Protein AF-A0A3P9HYJ3-F1 (afdb_monomer)

Solvent-accessible surface area (backbone atoms only — not comparable to full-atom values): 21100 Å² total; per-residue (Å²): 120,83,73,60,64,67,78,67,68,66,96,82,64,57,74,64,59,49,52,50,52,51,50,53,53,52,48,51,53,53,45,50,69,66,44,47,61,54,52,39,44,52,70,50,54,49,65,69,60,48,56,96,93,54,66,53,57,64,97,83,42,77,71,72,72,52,55,97,87,38,44,50,56,57,49,35,52,51,52,53,49,53,60,51,52,62,48,51,56,52,57,51,72,64,67,73,68,78,89,85,74,87,79,80,86,83,67,61,70,69,64,49,49,54,50,50,53,55,53,58,66,67,36,48,75,68,52,84,63,55,61,53,54,55,50,48,53,52,54,51,54,49,47,60,39,51,34,44,29,82,67,38,77,60,42,56,60,56,48,48,57,50,47,58,53,48,54,54,53,51,51,51,40,54,74,75,46,36,48,88,70,91,68,81,83,76,72,64,70,58,56,53,56,51,51,50,53,50,52,58,48,14,56,54,42,31,52,47,40,48,66,68,42,37,69,57,50,64,51,50,48,34,35,65,69,72,17,44,52,50,73,69,45,87,90,56,64,41,68,60,62,48,70,71,71,70,56,78,88,77,80,68,84,85,77,43,92,83,64,74,80,76,75,80,87,71,95,72,80,66,63,69,62,54,48,53,56,47,50,53,50,48,50,52,48,34,41,73,73,61,77,44,91,68,99,65,89,81,75,84,76,73,96,81,71,89,73,75,78,68,69,64,57,58,57,57,55,56,56,62,57,58,52,57,55,57,54,53,54,52,55,53,53,55,55,55,61,62,65,74,74,74,81,86,128

Organism: Oryzias latipes (NCBI:txid8090)

Nearest PDB structures (foldseek):
  8b8j-assembly1_A  TM=7.449E-01  e=1.710E-13  Mus musculus
  8b8m-assembly1_B  TM=7.451E-01  e=3.705E-13  Mus musculus
  6qp6-assembly1_A  TM=7.252E-01  e=7.242E-13  Mus musculus
  6p48-assembly1_B  TM=7.192E-01  e=6.645E-12  Mus musculus
  8bc1-assembly1_A  TM=6.883E-01  e=7.367E-12  Mus musculus

Structure (mmCIF, N/CA/C/O backbone):
data_AF-A0A3P9HYJ3-F1
#
_entry.id   AF-A0A3P9HYJ3-F1
#
loop_
_atom_site.group_PDB
_atom_site.id
_atom_site.type_symbol
_atom_site.label_atom_id
_atom_site.label_alt_id
_atom_site.label_comp_id
_atom_site.label_asym_id
_atom_site.label_entity_id
_atom_site.label_seq_id
_atom_site.pdbx_PDB_ins_code
_atom_site.Cartn_x
_atom_site.Cartn_y
_atom_site.Cartn_z
_atom_site.occupancy
_atom_site.B_iso_or_equiv
_atom_site.auth_seq_id
_atom_site.auth_comp_id
_atom_site.auth_asym_id
_atom_site.auth_atom_id
_atom_site.pdbx_PDB_model_num
ATOM 1 N N . MET A 1 1 ? -22.390 13.873 9.897 1.00 42.84 1 MET A N 1
ATOM 2 C CA . MET A 1 1 ? -22.748 12.547 10.449 1.00 42.84 1 MET A CA 1
ATOM 3 C C . MET A 1 1 ? -24.237 12.209 10.319 1.00 42.84 1 MET A C 1
ATOM 5 O O . MET A 1 1 ? -24.518 11.092 9.931 1.00 42.84 1 MET A O 1
ATOM 9 N N . LYS A 1 2 ? -25.181 13.154 10.498 1.00 36.03 2 LYS A N 1
ATOM 10 C CA . LYS A 1 2 ? -26.643 12.904 10.398 1.00 36.03 2 LYS A CA 1
ATOM 11 C C . LYS A 1 2 ? -27.190 12.384 9.047 1.00 36.03 2 LYS A C 1
ATOM 13 O O . LYS A 1 2 ? -28.284 11.844 9.026 1.00 36.03 2 LYS A O 1
ATOM 18 N N . ASN A 1 3 ? -26.459 12.525 7.937 1.00 37.53 3 ASN A N 1
ATOM 19 C CA . ASN A 1 3 ? -26.927 12.079 6.610 1.00 37.53 3 ASN A CA 1
ATOM 20 C C . ASN A 1 3 ? -26.606 10.610 6.280 1.00 37.53 3 ASN A C 1
ATOM 22 O O . ASN A 1 3 ? -27.134 10.095 5.300 1.00 37.53 3 ASN A O 1
ATOM 26 N N . PHE A 1 4 ? -25.745 9.931 7.049 1.00 48.12 4 PHE A N 1
ATOM 27 C CA . PHE A 1 4 ? -25.360 8.545 6.736 1.00 48.12 4 PHE A CA 1
ATOM 28 C C . PHE A 1 4 ? -26.404 7.528 7.219 1.00 48.12 4 PHE A C 1
ATOM 30 O O . PHE A 1 4 ? -26.641 6.524 6.549 1.00 48.12 4 PHE A O 1
ATOM 37 N N . ASP A 1 5 ? -27.095 7.835 8.320 1.00 48.38 5 ASP A N 1
ATOM 38 C CA . ASP A 1 5 ? -28.138 6.974 8.891 1.00 48.38 5 ASP A CA 1
ATOM 39 C C . ASP A 1 5 ? -29.349 6.824 7.954 1.00 48.38 5 ASP A C 1
ATOM 41 O O . ASP A 1 5 ? -29.974 5.766 7.901 1.00 48.38 5 ASP A O 1
ATOM 45 N N . GLN A 1 6 ? -29.632 7.843 7.134 1.00 49.03 6 GLN A N 1
ATOM 46 C CA . GLN A 1 6 ? -30.777 7.859 6.219 1.00 49.03 6 GLN A CA 1
ATOM 47 C C . GLN A 1 6 ? -30.591 6.957 4.986 1.00 49.03 6 GLN A C 1
ATOM 49 O O . GLN A 1 6 ? -31.573 6.503 4.404 1.00 49.03 6 GLN A O 1
ATOM 54 N N . VAL A 1 7 ? -29.347 6.633 4.607 1.00 52.62 7 VAL A N 1
ATOM 55 C CA . VAL A 1 7 ? -29.054 5.722 3.481 1.00 52.62 7 VAL A CA 1
ATOM 56 C C . VAL A 1 7 ? -29.382 4.263 3.834 1.00 52.62 7 VAL A C 1
ATOM 58 O O . VAL A 1 7 ? -29.649 3.453 2.948 1.00 52.62 7 VAL A O 1
ATOM 61 N N . CYS A 1 8 ? -29.413 3.919 5.125 1.00 52.06 8 CYS A N 1
ATOM 62 C CA . CYS A 1 8 ? -29.644 2.552 5.597 1.00 52.06 8 CYS A CA 1
ATOM 63 C C . CYS A 1 8 ? -31.096 2.268 6.032 1.00 52.06 8 CYS A C 1
ATOM 65 O O . CYS A 1 8 ? -31.391 1.137 6.424 1.00 52.06 8 CYS A O 1
ATOM 67 N N . ASP A 1 9 ? -32.002 3.249 5.965 1.00 45.66 9 ASP A N 1
ATOM 68 C CA . ASP A 1 9 ? -33.356 3.155 6.534 1.00 45.66 9 ASP A CA 1
ATOM 69 C C . ASP A 1 9 ? -34.407 2.638 5.529 1.00 45.66 9 ASP A C 1
ATOM 71 O O . ASP A 1 9 ? -35.469 3.223 5.320 1.00 45.66 9 ASP A O 1
ATOM 75 N N . ASN A 1 10 ? -34.109 1.512 4.870 1.00 49.12 10 ASN A N 1
ATOM 76 C CA . ASN A 1 10 ? -35.113 0.767 4.108 1.00 49.12 10 ASN A CA 1
ATOM 77 C C . ASN A 1 10 ? -35.859 -0.186 5.058 1.00 49.12 10 ASN A C 1
ATOM 79 O O . ASN A 1 10 ? -35.337 -1.227 5.462 1.00 49.12 10 ASN A O 1
ATOM 83 N N . LYS A 1 11 ? -37.096 0.190 5.399 1.00 49.31 11 LYS A N 1
ATOM 84 C CA . LYS A 1 11 ? -37.987 -0.352 6.449 1.00 49.31 11 LYS A CA 1
ATOM 85 C C . LYS A 1 11 ? -38.370 -1.851 6.397 1.00 49.31 11 LYS A C 1
ATOM 87 O O . LYS A 1 11 ? -39.261 -2.252 7.139 1.00 49.31 11 LYS A O 1
ATOM 92 N N . SER A 1 12 ? -37.740 -2.698 5.576 1.00 50.12 12 SER A N 1
ATOM 93 C CA . SER A 1 12 ? -38.145 -4.110 5.388 1.00 50.12 12 SER A CA 1
ATOM 94 C C . SER A 1 12 ? -37.053 -5.175 5.583 1.00 50.12 12 SER A C 1
ATOM 96 O O . SER A 1 12 ? -37.337 -6.358 5.405 1.00 50.12 12 SER A O 1
ATOM 98 N N . LYS A 1 13 ? -35.816 -4.813 5.955 1.00 59.38 13 LYS A N 1
ATOM 99 C CA . LYS A 1 13 ? -34.712 -5.784 6.124 1.00 59.38 13 LYS A CA 1
ATOM 100 C C . LYS A 1 13 ? -34.470 -6.178 7.586 1.00 59.38 13 LYS A C 1
ATOM 102 O O . LYS A 1 13 ? -34.509 -5.336 8.479 1.00 59.38 13 LYS A O 1
ATOM 107 N N . SER A 1 14 ? -34.168 -7.464 7.809 1.00 69.62 14 SER A N 1
ATOM 108 C CA . SER A 1 14 ? -33.726 -8.008 9.103 1.00 69.62 14 SER A CA 1
ATOM 109 C C . SER A 1 14 ? -32.512 -7.235 9.638 1.00 69.62 14 SER A C 1
ATOM 111 O O . SER A 1 14 ? -31.674 -6.785 8.851 1.00 69.62 14 SER A O 1
ATOM 113 N N . ARG A 1 15 ? -32.381 -7.107 10.971 1.00 68.00 15 ARG A N 1
ATOM 114 C CA . ARG A 1 15 ? -31.255 -6.418 11.643 1.00 68.00 15 ARG A CA 1
ATOM 115 C C . ARG A 1 15 ? -29.899 -6.859 11.077 1.00 68.00 15 ARG A C 1
ATOM 117 O O . ARG A 1 15 ? -29.060 -6.010 10.789 1.00 68.00 15 ARG A O 1
ATOM 124 N N . SER A 1 16 ? -29.750 -8.161 10.815 1.00 70.25 16 SER A N 1
ATOM 125 C CA . SER A 1 16 ? -28.546 -8.734 10.209 1.00 70.25 16 SER A CA 1
ATOM 126 C C . SER A 1 16 ? -28.250 -8.136 8.831 1.00 70.25 16 SER A C 1
ATOM 128 O O . SER A 1 16 ? -27.144 -7.671 8.597 1.00 70.25 16 SER A O 1
ATOM 130 N N . ASP A 1 17 ? -29.220 -8.058 7.919 1.00 75.88 17 ASP A N 1
ATOM 131 C CA . ASP A 1 17 ? -28.972 -7.588 6.547 1.00 75.88 17 ASP A CA 1
ATOM 132 C C . ASP A 1 17 ? -28.625 -6.096 6.471 1.00 75.88 17 ASP A C 1
ATOM 134 O O . ASP A 1 17 ? -27.873 -5.670 5.584 1.00 75.88 17 ASP A O 1
ATOM 138 N N . ARG A 1 18 ? -29.126 -5.299 7.422 1.00 75.25 18 ARG A N 1
ATOM 139 C CA . ARG A 1 18 ? -28.731 -3.895 7.578 1.00 75.25 18 ARG A CA 1
ATOM 140 C C . ARG A 1 18 ? -27.268 -3.781 8.015 1.00 75.25 18 ARG A C 1
ATOM 142 O O . ARG A 1 18 ? -26.519 -3.022 7.406 1.00 75.25 18 ARG A O 1
ATOM 149 N N . GLU A 1 19 ? -26.841 -4.586 8.988 1.00 76.62 19 GLU A N 1
ATOM 150 C CA . GLU A 1 19 ? -25.448 -4.641 9.463 1.00 76.62 19 GLU A CA 1
ATOM 151 C C . GLU A 1 19 ? -24.475 -5.116 8.367 1.00 76.62 19 GLU A C 1
ATOM 153 O O . GLU A 1 19 ? -23.393 -4.543 8.217 1.00 76.62 19 GLU A O 1
ATOM 158 N N . LYS A 1 20 ? -24.867 -6.088 7.525 1.00 81.62 20 LYS A N 1
ATOM 159 C CA . LYS A 1 20 ? -24.061 -6.519 6.361 1.00 81.62 20 LYS A CA 1
ATOM 160 C C . LYS A 1 20 ? -23.870 -5.392 5.347 1.00 81.62 20 LYS A C 1
ATOM 162 O O . LYS A 1 20 ? -22.752 -5.135 4.905 1.00 81.62 20 LYS A O 1
ATOM 167 N N . THR A 1 21 ? -24.963 -4.721 4.979 1.00 83.62 21 THR A N 1
ATOM 168 C CA . THR A 1 21 ? -24.938 -3.637 3.983 1.00 83.62 21 THR A CA 1
ATOM 169 C C . THR A 1 21 ? -24.083 -2.474 4.484 1.00 83.62 21 THR A C 1
ATOM 171 O O . THR A 1 21 ? -23.227 -1.977 3.753 1.00 83.62 21 THR A O 1
ATOM 174 N N . PHE A 1 22 ? -24.257 -2.106 5.756 1.00 83.88 22 PHE A N 1
ATOM 175 C CA . PHE A 1 22 ? -23.445 -1.096 6.426 1.00 83.88 22 PHE A CA 1
ATOM 176 C C . PHE A 1 22 ? -21.955 -1.462 6.415 1.00 83.88 22 PHE A C 1
ATOM 178 O O . PHE A 1 22 ? -21.122 -0.643 6.029 1.00 83.88 22 PHE A O 1
ATOM 185 N N . THR A 1 23 ? -21.628 -2.713 6.758 1.00 84.06 23 THR A N 1
ATOM 186 C CA . THR A 1 23 ? -20.249 -3.221 6.766 1.00 84.06 23 THR A CA 1
ATOM 187 C C . THR A 1 23 ? -19.583 -3.071 5.405 1.00 84.06 23 THR A C 1
ATOM 189 O O . THR A 1 23 ? -18.493 -2.510 5.313 1.00 84.06 23 THR A O 1
ATOM 192 N N . ILE A 1 24 ? -20.249 -3.530 4.343 1.00 86.31 24 ILE A N 1
ATOM 193 C CA . ILE A 1 24 ? -19.711 -3.488 2.979 1.00 86.31 24 ILE A CA 1
ATOM 194 C C . ILE A 1 24 ? -19.530 -2.045 2.510 1.00 86.31 24 ILE A C 1
ATOM 196 O O . ILE A 1 24 ? -18.471 -1.712 1.983 1.00 86.31 24 ILE A O 1
ATOM 200 N N . MET A 1 25 ? -20.521 -1.173 2.717 1.00 89.44 25 MET A N 1
ATOM 201 C CA . MET A 1 25 ? -20.434 0.230 2.297 1.00 89.44 25 MET A CA 1
ATOM 202 C C . MET A 1 25 ? -19.296 0.970 3.001 1.00 89.44 25 MET A C 1
ATOM 204 O O . MET A 1 25 ? -18.494 1.636 2.346 1.00 89.44 25 MET A O 1
ATOM 208 N N . LEU A 1 26 ? -19.199 0.831 4.324 1.00 88.06 26 LEU A N 1
ATOM 209 C CA . LEU A 1 26 ? -18.190 1.528 5.113 1.00 88.06 26 LEU A CA 1
ATOM 210 C C . LEU A 1 26 ? -16.783 0.986 4.847 1.00 88.06 26 LEU A C 1
ATOM 212 O O . LEU A 1 26 ? -15.849 1.773 4.690 1.00 88.06 26 LEU A O 1
ATOM 216 N N . PHE A 1 27 ? -16.634 -0.336 4.716 1.00 90.12 27 PHE A N 1
ATOM 217 C CA . PHE A 1 27 ? -15.376 -0.940 4.281 1.00 90.12 27 PHE A CA 1
ATOM 218 C C . PHE A 1 27 ? -14.965 -0.425 2.901 1.00 90.12 27 PHE A C 1
ATOM 220 O O . PHE A 1 27 ? -13.839 0.031 2.739 1.00 90.12 27 PHE A O 1
ATOM 227 N N . THR A 1 28 ? -15.879 -0.437 1.929 1.00 91.06 28 THR A N 1
ATOM 228 C CA . THR A 1 28 ? -15.608 0.006 0.554 1.00 91.06 28 THR A CA 1
ATOM 229 C C . THR A 1 28 ? -15.165 1.468 0.523 1.00 91.06 28 THR A C 1
ATOM 231 O O . THR A 1 28 ? -14.155 1.801 -0.095 1.00 91.06 28 THR A O 1
ATOM 234 N N . PHE A 1 29 ? -15.868 2.342 1.245 1.00 92.19 29 PHE A N 1
ATOM 235 C CA . PHE A 1 29 ? -15.504 3.752 1.362 1.00 92.19 29 PHE A CA 1
ATOM 236 C C . PHE A 1 29 ? -14.108 3.938 1.969 1.00 92.19 29 PHE A C 1
ATOM 238 O O . PHE A 1 29 ? -13.268 4.651 1.413 1.00 92.19 29 PHE A O 1
ATOM 245 N N . GLN A 1 30 ? -13.837 3.266 3.090 1.00 90.56 30 GLN A N 1
ATOM 246 C CA . GLN A 1 30 ? -12.551 3.350 3.774 1.00 90.56 30 GLN A CA 1
ATOM 247 C C . GLN A 1 30 ? -11.413 2.785 2.910 1.00 90.56 30 GLN A C 1
ATOM 249 O O . GLN A 1 30 ? -10.331 3.371 2.853 1.00 90.56 30 GLN A O 1
ATOM 254 N N . PHE A 1 31 ? -11.669 1.681 2.206 1.00 91.50 31 PHE A N 1
ATOM 255 C CA . PHE A 1 31 ? -10.737 1.042 1.288 1.00 91.50 31 PHE A CA 1
ATOM 256 C C . PHE A 1 31 ? -10.335 2.000 0.166 1.00 91.50 31 PHE A C 1
ATOM 258 O O . PHE A 1 31 ? -9.156 2.314 0.023 1.00 91.50 31 PHE A O 1
ATOM 265 N N . PHE A 1 32 ? -11.295 2.552 -0.578 1.00 92.19 32 PHE A N 1
ATOM 266 C CA . PHE A 1 32 ? -10.976 3.500 -1.646 1.00 92.19 32 PHE A CA 1
ATOM 267 C C . PHE A 1 32 ? -10.279 4.754 -1.121 1.00 92.19 32 PHE A C 1
ATOM 269 O O . PHE A 1 32 ? -9.333 5.230 -1.741 1.00 92.19 32 PHE A O 1
ATOM 276 N N . THR A 1 33 ? -10.680 5.259 0.044 1.00 90.81 33 THR A N 1
ATOM 277 C CA . THR A 1 33 ? -10.070 6.463 0.624 1.00 90.81 33 THR A CA 1
ATOM 278 C C . THR A 1 33 ? -8.582 6.262 0.917 1.00 90.81 33 THR A C 1
ATOM 280 O O . THR A 1 33 ? -7.778 7.144 0.634 1.00 90.81 33 THR A O 1
ATOM 283 N N . MET A 1 34 ? -8.188 5.101 1.442 1.00 88.56 34 MET A N 1
ATOM 284 C CA . MET A 1 34 ? -6.787 4.850 1.794 1.00 88.56 34 MET A CA 1
ATOM 285 C C . MET A 1 34 ? -5.956 4.284 0.643 1.00 88.56 34 MET A C 1
ATOM 287 O O . MET A 1 34 ? -4.795 4.657 0.491 1.00 88.56 34 MET A O 1
ATOM 291 N N . PHE A 1 35 ? -6.528 3.397 -0.169 1.00 91.38 35 PHE A N 1
ATOM 292 C CA . PHE A 1 35 ? -5.786 2.702 -1.217 1.00 91.38 35 PHE A CA 1
ATOM 293 C C . PHE A 1 35 ? -5.780 3.439 -2.557 1.00 91.38 35 PHE A C 1
ATOM 295 O O . PHE A 1 35 ? -4.905 3.158 -3.367 1.00 91.38 35 PHE A O 1
ATOM 302 N N . SER A 1 36 ? -6.686 4.393 -2.810 1.00 92.56 36 SER A N 1
ATOM 303 C CA . SER A 1 36 ? -6.720 5.149 -4.080 1.00 92.56 36 SER A CA 1
ATOM 304 C C . SER A 1 36 ? -5.379 5.791 -4.425 1.00 92.56 36 SER A C 1
ATOM 306 O O . SER A 1 36 ? -4.898 5.647 -5.546 1.00 92.56 36 SER A O 1
ATOM 308 N N . SER A 1 37 ? -4.750 6.447 -3.451 1.00 91.88 37 SER A N 1
ATOM 309 C CA . SER A 1 37 ? -3.435 7.064 -3.630 1.00 91.88 37 SER A CA 1
ATOM 310 C C . SER A 1 37 ? -2.342 6.030 -3.930 1.00 91.88 37 SER A C 1
ATOM 312 O O . SER A 1 37 ? -1.569 6.226 -4.860 1.00 91.88 37 SER A O 1
ATOM 314 N N . LEU A 1 38 ? -2.327 4.886 -3.237 1.00 91.50 38 LEU A N 1
ATOM 315 C CA . LEU A 1 38 ? -1.375 3.801 -3.507 1.00 91.50 38 LEU A CA 1
ATOM 316 C C . LEU A 1 38 ? -1.581 3.182 -4.894 1.00 91.50 38 LEU A C 1
ATOM 318 O O . LEU A 1 38 ? -0.617 2.954 -5.618 1.00 91.50 38 LEU A O 1
ATOM 322 N N . PHE A 1 39 ? -2.833 2.949 -5.295 1.00 93.25 39 PHE A N 1
ATOM 323 C CA . PHE A 1 39 ? -3.169 2.471 -6.636 1.00 93.25 39 PHE A CA 1
ATOM 324 C C . PHE A 1 39 ? -2.733 3.468 -7.717 1.00 93.25 39 PHE A C 1
ATOM 326 O O . PHE A 1 39 ? -2.213 3.057 -8.756 1.00 93.25 39 PHE A O 1
ATOM 333 N N . TYR A 1 40 ? -2.895 4.769 -7.462 1.00 91.38 40 TYR A N 1
ATOM 334 C CA . TYR A 1 40 ? -2.435 5.825 -8.358 1.00 91.38 40 TYR A CA 1
ATOM 335 C C . TYR A 1 40 ? -0.912 5.798 -8.538 1.00 91.38 40 TYR A C 1
ATOM 337 O O . TYR A 1 40 ? -0.439 5.730 -9.674 1.00 91.38 40 TYR A O 1
ATOM 345 N N . ILE A 1 41 ? -0.148 5.768 -7.440 1.00 89.31 41 ILE A N 1
ATOM 346 C CA . ILE A 1 41 ? 1.321 5.710 -7.498 1.00 89.31 41 ILE A CA 1
ATOM 347 C C . ILE A 1 41 ? 1.804 4.409 -8.154 1.00 89.31 41 ILE A C 1
ATOM 349 O O . ILE A 1 41 ? 2.749 4.428 -8.938 1.00 89.31 41 ILE A O 1
ATOM 353 N N . ALA A 1 42 ? 1.148 3.279 -7.885 1.00 90.25 42 ALA A N 1
ATOM 354 C CA . ALA A 1 42 ? 1.581 1.989 -8.408 1.00 90.25 42 ALA A CA 1
ATOM 355 C C . ALA A 1 42 ? 1.378 1.846 -9.918 1.00 90.25 42 ALA A C 1
ATOM 357 O O . ALA A 1 42 ? 2.260 1.326 -10.605 1.00 90.25 42 ALA A O 1
ATOM 358 N N . PHE A 1 43 ? 0.224 2.273 -10.435 1.00 89.25 43 PHE A N 1
ATOM 359 C CA . PHE A 1 43 ? -0.194 1.915 -11.793 1.00 89.25 43 PHE A CA 1
ATOM 360 C C . PHE A 1 43 ? -0.240 3.084 -12.773 1.00 89.25 43 PHE A C 1
ATOM 362 O O . PHE A 1 43 ? -0.052 2.871 -13.970 1.00 89.25 43 PHE A O 1
ATOM 369 N N . PHE A 1 44 ? -0.476 4.304 -12.294 1.00 86.81 44 PHE A N 1
ATOM 370 C CA . PHE A 1 44 ? -0.722 5.457 -13.161 1.00 86.81 44 PHE A CA 1
ATOM 371 C C . PHE A 1 44 ? 0.437 6.457 -13.162 1.00 86.81 44 PHE A C 1
ATOM 373 O O . PHE A 1 44 ? 0.732 7.051 -14.203 1.00 86.81 44 PHE A O 1
ATOM 380 N N . LEU A 1 45 ? 1.121 6.618 -12.028 1.00 85.00 45 LEU A N 1
ATOM 381 C CA . LEU A 1 45 ? 2.214 7.575 -11.889 1.00 85.00 45 LEU A CA 1
ATOM 382 C C . LEU A 1 45 ? 3.389 7.234 -12.819 1.00 85.00 45 LEU A C 1
ATOM 384 O O . LEU A 1 45 ? 3.808 6.082 -12.927 1.00 85.00 45 LEU A O 1
ATOM 388 N N . GLY A 1 46 ? 3.899 8.244 -13.532 1.00 75.75 46 GLY A N 1
ATOM 389 C CA . GLY A 1 46 ? 5.041 8.108 -14.441 1.00 75.75 46 GLY A CA 1
ATOM 390 C C . GLY A 1 46 ? 4.781 7.322 -15.734 1.00 75.75 46 GLY A C 1
ATOM 391 O O . GLY A 1 46 ? 5.666 7.259 -16.582 1.00 75.75 46 GLY A O 1
ATOM 392 N N . ARG A 1 47 ? 3.589 6.735 -15.923 1.00 78.50 47 ARG A N 1
ATOM 393 C CA . ARG A 1 47 ? 3.265 5.886 -17.088 1.00 78.50 47 ARG A CA 1
ATOM 394 C C . ARG A 1 47 ? 2.548 6.619 -18.212 1.00 78.50 47 ARG A C 1
ATOM 396 O O . ARG A 1 47 ? 2.723 6.270 -19.373 1.00 78.50 47 ARG A O 1
ATOM 403 N N . ILE A 1 48 ? 1.754 7.627 -17.868 1.00 77.12 48 ILE A N 1
ATOM 404 C CA . ILE A 1 48 ? 0.989 8.436 -18.833 1.00 77.12 48 ILE A CA 1
ATOM 405 C C . ILE A 1 48 ? 1.805 9.671 -19.273 1.00 77.12 48 ILE A C 1
ATOM 407 O O . ILE A 1 48 ? 1.354 10.490 -20.073 1.00 77.12 48 ILE A O 1
ATOM 411 N N . ASN A 1 49 ? 3.043 9.796 -18.790 1.00 71.56 49 ASN A N 1
ATOM 412 C CA . ASN A 1 49 ? 3.911 10.913 -19.126 1.00 71.56 49 ASN A CA 1
ATOM 413 C C . ASN A 1 49 ? 4.482 10.696 -20.530 1.00 71.56 49 ASN A C 1
ATOM 415 O O . ASN A 1 49 ? 5.044 9.648 -20.843 1.00 71.56 49 ASN A O 1
ATOM 419 N N . GLY A 1 50 ? 4.277 11.686 -21.398 1.00 72.44 50 GLY A N 1
ATOM 420 C CA . GLY A 1 50 ? 4.850 11.689 -22.740 1.00 72.44 50 GLY A CA 1
ATOM 421 C C . GLY A 1 50 ? 6.372 11.849 -22.718 1.00 72.44 50 GLY A C 1
ATOM 422 O O . GLY A 1 50 ? 7.007 11.901 -21.667 1.00 72.44 50 GLY A O 1
ATOM 423 N N . TYR A 1 51 ? 6.969 11.968 -23.898 1.00 72.38 51 TYR A N 1
ATOM 424 C CA . TYR A 1 51 ? 8.399 12.232 -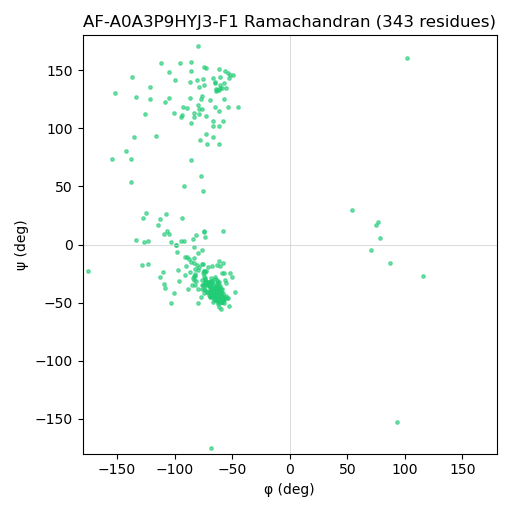24.046 1.00 72.38 51 TYR A CA 1
ATOM 425 C C . TYR A 1 51 ? 8.690 13.744 -23.995 1.00 72.38 51 TYR A C 1
ATOM 427 O O . TYR A 1 51 ? 7.804 14.556 -24.3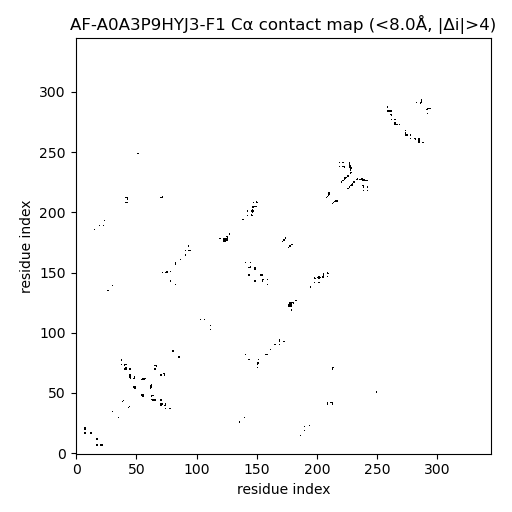01 1.00 72.38 51 TYR A O 1
ATOM 435 N N . PRO A 1 52 ? 9.928 14.152 -23.649 1.00 70.25 52 PRO A N 1
ATOM 436 C CA . PRO A 1 52 ? 10.327 15.555 -23.690 1.00 70.25 52 PRO A CA 1
ATOM 437 C C . PRO A 1 52 ? 10.045 16.156 -25.075 1.00 70.25 52 PRO A C 1
ATOM 439 O O . PRO A 1 52 ? 10.560 15.689 -26.086 1.00 70.25 52 PRO A O 1
ATOM 442 N N . GLY A 1 53 ? 9.173 17.169 -25.118 1.00 69.19 53 GLY A N 1
ATOM 443 C CA . GLY A 1 53 ? 8.696 17.820 -26.346 1.00 69.19 53 GLY A CA 1
ATOM 444 C C . GLY A 1 53 ? 7.196 17.651 -26.612 1.00 69.19 53 GLY A C 1
ATOM 445 O O . GLY A 1 53 ? 6.589 18.548 -27.193 1.00 69.19 53 GLY A O 1
ATOM 446 N N . ASN A 1 54 ? 6.573 16.571 -26.129 1.00 68.69 54 ASN A N 1
ATOM 447 C CA . ASN A 1 54 ? 5.124 16.372 -26.205 1.00 68.69 54 ASN A CA 1
ATOM 448 C C . ASN A 1 54 ? 4.595 15.704 -24.927 1.00 68.69 54 ASN A C 1
ATOM 450 O O . ASN A 1 54 ? 4.373 14.494 -24.870 1.00 68.69 54 ASN A O 1
ATOM 454 N N . TYR A 1 55 ? 4.414 16.514 -23.885 1.00 74.50 55 TYR A N 1
ATOM 455 C CA . TYR A 1 55 ? 3.836 16.062 -22.623 1.00 74.50 55 TYR A CA 1
ATOM 456 C C . TYR A 1 55 ? 2.314 15.968 -22.734 1.00 74.50 55 TYR A C 1
ATOM 458 O O . TYR A 1 55 ? 1.662 16.906 -23.197 1.00 74.50 55 TYR A O 1
ATOM 466 N N . VAL A 1 56 ? 1.742 14.877 -22.227 1.00 76.00 56 VAL A N 1
ATOM 467 C CA . VAL A 1 56 ? 0.297 14.782 -22.006 1.00 76.00 56 VAL A CA 1
ATOM 468 C C . VAL A 1 56 ? -0.075 15.802 -20.930 1.00 76.00 56 VAL A C 1
ATOM 470 O O . VAL A 1 56 ? 0.439 15.750 -19.815 1.00 76.00 56 VAL A O 1
ATOM 473 N N . ARG A 1 57 ? -0.930 16.767 -21.281 1.00 77.00 57 ARG A N 1
ATOM 474 C CA . ARG A 1 57 ? -1.451 17.778 -20.352 1.00 77.00 57 ARG A CA 1
ATOM 475 C C . ARG A 1 57 ? -2.914 17.483 -20.078 1.00 77.00 57 ARG A C 1
ATOM 477 O O . ARG A 1 57 ? -3.719 17.460 -21.007 1.00 77.00 57 ARG A O 1
ATOM 484 N N . ILE A 1 58 ? -3.262 17.294 -18.813 1.00 76.00 58 ILE A N 1
ATOM 485 C CA . ILE A 1 58 ? -4.654 17.161 -18.377 1.00 76.00 58 ILE A CA 1
ATOM 486 C C . ILE A 1 58 ? -5.030 18.482 -17.712 1.00 76.00 58 ILE A C 1
ATOM 488 O O . ILE A 1 58 ? -4.311 18.969 -16.845 1.00 76.00 58 ILE A O 1
ATOM 492 N N . ALA A 1 59 ? -6.121 19.102 -18.169 1.00 74.56 59 ALA A N 1
ATOM 493 C CA . ALA A 1 59 ? -6.565 20.422 -17.705 1.00 74.56 59 ALA A CA 1
ATOM 494 C C . ALA A 1 59 ? -5.488 21.533 -17.792 1.00 74.56 59 ALA A C 1
ATOM 496 O O . ALA A 1 59 ? -5.501 22.476 -17.013 1.00 74.56 59 ALA A O 1
ATOM 497 N N . GLY A 1 60 ? -4.556 21.432 -18.748 1.00 71.19 60 GLY A N 1
ATOM 498 C CA . GLY A 1 60 ? -3.501 22.429 -18.975 1.00 71.19 60 GLY A CA 1
ATOM 499 C C . GLY A 1 60 ? -2.223 22.234 -18.151 1.00 71.19 60 GLY A C 1
ATOM 500 O O . GLY A 1 60 ? -1.186 22.757 -18.558 1.00 71.19 60 GLY A O 1
ATOM 501 N N . HIS A 1 61 ? -2.258 21.422 -17.090 1.00 74.38 61 HIS A N 1
ATOM 502 C CA . HIS A 1 61 ? -1.107 21.151 -16.223 1.00 74.38 61 HIS A CA 1
ATOM 503 C C . HIS A 1 61 ? -0.364 19.864 -16.621 1.00 74.38 61 HIS A C 1
ATOM 505 O O . HIS A 1 61 ? -0.915 18.970 -17.277 1.00 74.38 61 HIS A O 1
ATOM 511 N N . ARG A 1 62 ? 0.922 19.795 -16.252 1.00 72.25 62 ARG A N 1
ATOM 512 C CA . ARG A 1 62 ? 1.794 18.630 -16.472 1.00 72.25 62 ARG A CA 1
ATOM 513 C C . ARG A 1 62 ? 1.528 17.578 -15.394 1.00 72.25 62 ARG A C 1
ATOM 515 O O . ARG A 1 62 ? 1.313 17.933 -14.243 1.00 72.25 62 ARG A O 1
ATOM 522 N N . LEU A 1 63 ? 1.546 16.299 -15.769 1.00 75.19 63 LEU A N 1
ATOM 523 C CA . LEU A 1 63 ? 1.421 15.202 -14.809 1.00 75.19 63 LEU A CA 1
ATOM 524 C C . LEU A 1 63 ? 2.718 15.004 -14.014 1.00 75.19 63 LEU A C 1
ATOM 526 O O . LEU A 1 63 ? 3.814 15.293 -14.497 1.00 75.19 63 LEU A O 1
ATOM 530 N N . GLU A 1 64 ? 2.558 14.473 -12.804 1.00 77.69 64 GLU A N 1
ATOM 531 C CA . GLU A 1 64 ? 3.647 14.147 -11.884 1.00 77.69 64 GLU A CA 1
ATOM 532 C C . GLU A 1 64 ? 4.555 13.038 -12.441 1.00 77.69 64 GLU A C 1
ATOM 534 O O . GLU A 1 64 ? 4.094 12.056 -13.034 1.00 77.69 64 GLU A O 1
ATOM 539 N N . GLU A 1 65 ? 5.861 13.185 -12.233 1.00 76.94 65 GLU A N 1
ATOM 540 C CA . GLU A 1 65 ? 6.895 12.218 -12.618 1.00 76.94 65 GLU A CA 1
ATOM 541 C C . GLU A 1 65 ? 7.409 11.467 -11.388 1.00 76.94 65 GLU A C 1
ATOM 543 O O . GLU A 1 65 ? 7.454 12.016 -10.289 1.00 76.94 65 GLU A O 1
ATOM 548 N N . CYS A 1 66 ? 7.810 10.206 -11.567 1.00 80.69 66 CYS A N 1
ATOM 549 C CA . CYS A 1 66 ? 8.415 9.442 -10.478 1.00 80.69 66 CYS A CA 1
ATOM 550 C C . CYS A 1 66 ? 9.838 9.925 -10.181 1.00 80.69 66 CYS A C 1
ATOM 552 O O . CYS A 1 66 ? 10.561 10.371 -11.076 1.00 80.69 66 CYS A O 1
ATOM 554 N N . HIS A 1 67 ? 10.262 9.762 -8.927 1.00 79.12 67 HIS A N 1
ATOM 555 C CA . HIS A 1 67 ? 11.640 10.012 -8.514 1.00 79.12 67 HIS A CA 1
ATOM 556 C C . HIS A 1 67 ? 12.634 9.162 -9.347 1.00 79.12 67 HIS A C 1
ATOM 558 O O . HIS A 1 67 ? 12.291 8.042 -9.735 1.00 79.12 67 HIS A O 1
ATOM 564 N N . PRO A 1 68 ? 13.884 9.610 -9.603 1.00 71.88 68 PRO A N 1
ATOM 565 C CA . PRO A 1 68 ? 14.890 8.838 -10.352 1.00 71.88 68 PRO A CA 1
ATOM 566 C C . PRO A 1 68 ? 15.230 7.459 -9.758 1.00 71.88 68 PRO A C 1
ATOM 568 O O . PRO A 1 68 ? 15.815 6.628 -10.446 1.00 71.88 68 PRO A O 1
ATOM 571 N N . SER A 1 69 ? 14.869 7.195 -8.498 1.00 75.75 69 SER A N 1
ATOM 572 C CA . SER A 1 69 ? 14.964 5.864 -7.873 1.00 75.75 69 SER A CA 1
ATOM 573 C C . SER A 1 69 ? 13.819 4.910 -8.248 1.00 75.75 69 SER A C 1
ATOM 575 O O . SER A 1 69 ? 13.879 3.734 -7.891 1.00 75.75 69 SER A O 1
ATOM 577 N N . GLY A 1 70 ? 12.800 5.397 -8.960 1.00 81.69 70 GLY A N 1
ATOM 578 C CA . GLY A 1 70 ? 11.627 4.655 -9.419 1.00 81.69 70 GLY A CA 1
ATOM 579 C C . GLY A 1 70 ? 10.371 4.891 -8.573 1.00 81.69 70 GLY A C 1
ATOM 580 O O . GLY A 1 70 ? 10.437 5.278 -7.413 1.00 81.69 70 GLY A O 1
ATOM 581 N N . CYS A 1 71 ? 9.197 4.592 -9.135 1.00 86.88 71 CYS A N 1
ATOM 582 C CA . CYS A 1 71 ? 7.906 4.766 -8.449 1.00 86.88 71 CYS A CA 1
ATOM 583 C C . CYS A 1 71 ? 7.716 3.799 -7.256 1.00 86.88 71 CYS A C 1
ATOM 585 O O . CYS A 1 71 ? 6.884 4.027 -6.380 1.00 86.88 71 CYS A O 1
ATOM 587 N N . LEU A 1 72 ? 8.491 2.705 -7.202 1.00 87.00 72 LEU A N 1
ATOM 588 C CA . LEU A 1 72 ? 8.433 1.721 -6.114 1.00 87.00 72 LEU A CA 1
ATOM 589 C C . LEU A 1 72 ? 8.921 2.321 -4.785 1.00 87.00 72 LEU A C 1
ATOM 591 O O . LEU A 1 72 ? 8.363 2.003 -3.735 1.00 87.00 72 LEU A O 1
ATOM 595 N N . THR A 1 73 ? 9.900 3.234 -4.808 1.00 87.12 73 THR A N 1
ATOM 596 C CA . THR A 1 73 ? 10.351 3.915 -3.583 1.00 87.12 73 THR A CA 1
ATOM 597 C C . THR A 1 73 ? 9.282 4.844 -3.021 1.00 87.12 73 THR A C 1
ATOM 599 O O . THR A 1 73 ? 9.117 4.906 -1.804 1.00 87.12 73 THR A O 1
ATOM 602 N N . ASP A 1 74 ? 8.508 5.499 -3.886 1.00 88.56 74 ASP A N 1
ATOM 603 C CA . ASP A 1 74 ? 7.423 6.390 -3.465 1.00 88.56 74 ASP A CA 1
ATOM 604 C C . ASP A 1 74 ? 6.295 5.584 -2.802 1.00 88.56 74 ASP A C 1
ATOM 606 O O . ASP A 1 74 ? 5.817 5.954 -1.727 1.00 88.56 74 ASP A O 1
ATOM 610 N N . LEU A 1 75 ? 5.956 4.411 -3.361 1.00 89.25 75 LEU A N 1
ATOM 611 C CA . LEU A 1 75 ? 5.046 3.449 -2.723 1.00 89.25 75 LEU A CA 1
ATOM 612 C C . LEU A 1 75 ? 5.555 2.980 -1.361 1.00 89.25 75 LEU A C 1
ATOM 614 O O . LEU A 1 75 ? 4.796 2.954 -0.392 1.00 89.25 75 LEU A O 1
ATOM 618 N N . PHE A 1 76 ? 6.833 2.606 -1.281 1.00 90.31 76 PHE A N 1
ATOM 619 C CA . PHE A 1 76 ? 7.452 2.138 -0.044 1.00 90.31 76 PHE A CA 1
ATOM 620 C C . PHE A 1 76 ? 7.357 3.198 1.058 1.00 90.31 76 PHE A C 1
ATOM 622 O O . PHE A 1 76 ? 6.901 2.900 2.164 1.00 90.31 76 PHE A O 1
ATOM 629 N N . ILE A 1 77 ? 7.741 4.442 0.752 1.00 89.81 77 ILE A N 1
ATOM 630 C CA . ILE A 1 77 ? 7.693 5.552 1.708 1.00 89.81 77 ILE A CA 1
ATOM 631 C C . ILE A 1 77 ? 6.249 5.796 2.140 1.00 89.81 77 ILE A C 1
ATOM 633 O O . ILE A 1 77 ? 5.975 5.900 3.338 1.00 89.81 77 ILE A O 1
ATOM 637 N N . GLN A 1 78 ? 5.310 5.835 1.193 1.00 90.44 78 GLN A N 1
ATOM 638 C CA . GLN A 1 78 ? 3.911 6.083 1.509 1.00 90.44 78 GLN A CA 1
ATOM 639 C C . GLN A 1 78 ? 3.328 4.992 2.420 1.00 90.44 78 GLN A C 1
ATOM 641 O O . GLN A 1 78 ? 2.684 5.306 3.423 1.00 90.44 78 GLN A O 1
ATOM 646 N N . MET A 1 79 ? 3.584 3.716 2.126 1.00 88.69 79 MET A N 1
ATOM 647 C CA . MET A 1 79 ? 3.146 2.605 2.974 1.00 88.69 79 MET A CA 1
ATOM 648 C C . MET A 1 79 ? 3.770 2.662 4.366 1.00 88.69 79 MET A C 1
ATOM 650 O O . MET A 1 79 ? 3.065 2.481 5.360 1.00 88.69 79 MET A O 1
ATOM 654 N N . PHE A 1 80 ? 5.071 2.946 4.450 1.00 87.44 80 PHE A N 1
ATOM 655 C CA . PHE A 1 80 ? 5.769 3.074 5.723 1.00 87.44 80 PHE A CA 1
ATOM 656 C C . PHE A 1 80 ? 5.152 4.179 6.583 1.00 87.44 80 PHE A C 1
ATOM 658 O O . PHE A 1 80 ? 4.821 3.943 7.747 1.00 87.44 80 PHE A O 1
ATOM 665 N N . VAL A 1 81 ? 4.923 5.360 6.005 1.00 87.88 81 VAL A N 1
ATOM 666 C CA . VAL A 1 81 ? 4.299 6.494 6.697 1.00 87.88 81 VAL A CA 1
ATOM 667 C C . VAL A 1 81 ? 2.884 6.136 7.147 1.00 87.88 81 VAL A C 1
ATOM 669 O O . VAL A 1 81 ? 2.564 6.301 8.322 1.00 87.88 81 VAL A O 1
ATOM 672 N N . ILE A 1 82 ? 2.044 5.583 6.265 1.00 85.38 82 ILE A N 1
ATOM 673 C CA . ILE A 1 82 ? 0.660 5.231 6.615 1.00 85.38 82 ILE A CA 1
ATOM 674 C C . ILE A 1 82 ? 0.627 4.195 7.746 1.00 85.38 82 ILE A C 1
ATOM 676 O O . ILE A 1 82 ? -0.115 4.386 8.710 1.00 85.38 82 ILE A O 1
ATOM 680 N N . MET A 1 83 ? 1.429 3.129 7.670 1.00 80.25 83 MET A N 1
ATOM 681 C CA . MET A 1 83 ? 1.433 2.054 8.670 1.00 80.25 83 MET A CA 1
ATOM 682 C C . MET A 1 83 ? 2.009 2.489 10.025 1.00 80.25 83 MET A C 1
ATOM 684 O O . MET A 1 83 ? 1.515 2.048 11.064 1.00 80.25 83 MET A O 1
ATOM 688 N N . THR A 1 84 ? 3.030 3.350 10.038 1.00 78.25 84 THR A N 1
ATOM 689 C CA . THR A 1 84 ? 3.666 3.819 11.281 1.00 78.25 84 THR A CA 1
ATOM 690 C C . THR A 1 84 ? 2.862 4.928 11.953 1.00 78.25 84 THR A C 1
ATOM 692 O O . THR A 1 84 ? 2.521 4.794 13.130 1.00 78.25 84 THR A O 1
ATOM 695 N N . LEU A 1 85 ? 2.476 5.981 11.221 1.00 76.12 85 LEU A N 1
ATOM 696 C CA . LEU A 1 85 ? 1.713 7.100 11.785 1.00 76.12 85 LEU A CA 1
ATOM 697 C C . LEU A 1 85 ? 0.321 6.650 12.223 1.00 76.12 85 LEU A C 1
ATOM 699 O O . LEU A 1 85 ? -0.088 6.930 13.350 1.00 76.12 85 LEU A O 1
ATOM 703 N N . SER A 1 86 ? -0.405 5.918 11.371 1.00 72.25 86 SER A N 1
ATOM 704 C CA . SER A 1 86 ? -1.782 5.518 11.694 1.00 72.25 86 SER A CA 1
ATOM 705 C C . SER A 1 86 ? -1.848 4.628 12.925 1.00 72.25 86 SER A C 1
ATOM 707 O O . SER A 1 86 ? -2.839 4.683 13.652 1.00 72.25 86 SER A O 1
ATOM 709 N N . GLN A 1 87 ? -0.823 3.808 13.170 1.00 67.81 87 GLN A N 1
ATOM 710 C CA . GLN A 1 87 ? -0.779 3.014 14.386 1.00 67.81 87 GLN A CA 1
ATOM 711 C C . GLN A 1 87 ? -0.376 3.852 15.598 1.00 67.81 87 GLN A C 1
ATOM 713 O O . GLN A 1 87 ? -1.006 3.747 16.650 1.00 67.81 87 GLN A O 1
ATOM 718 N N . PHE A 1 88 ? 0.651 4.686 15.458 1.00 64.56 88 PHE A N 1
ATOM 719 C CA . PHE A 1 88 ? 1.166 5.503 16.549 1.00 64.56 88 PHE A CA 1
ATOM 720 C C . PHE A 1 88 ? 0.088 6.423 17.135 1.00 64.56 88 PHE A C 1
ATOM 722 O O . PHE A 1 88 ? -0.134 6.419 18.346 1.00 64.56 88 PHE A O 1
ATOM 729 N N . PHE A 1 89 ? -0.662 7.127 16.280 1.00 66.50 89 PHE A N 1
ATOM 730 C CA . PHE A 1 89 ? -1.740 8.010 16.732 1.00 66.50 89 PHE A CA 1
ATOM 731 C C . PHE A 1 89 ? -2.873 7.254 17.435 1.00 66.50 89 PHE A C 1
ATOM 733 O O . PHE A 1 89 ? -3.415 7.748 18.423 1.00 66.50 89 PHE A O 1
ATOM 740 N N . ARG A 1 90 ? -3.197 6.035 16.981 1.00 64.31 90 ARG A N 1
ATOM 741 C CA . ARG A 1 90 ? -4.233 5.203 17.614 1.00 64.31 90 ARG A CA 1
ATOM 742 C C . ARG A 1 90 ? -3.796 4.719 18.996 1.00 64.31 90 ARG A C 1
ATOM 744 O O . ARG A 1 90 ? -4.568 4.842 19.941 1.00 64.31 90 ARG A O 1
ATOM 751 N N . ASN A 1 91 ? -2.551 4.260 19.129 1.00 65.75 91 ASN A N 1
ATOM 752 C CA . ASN A 1 91 ? -2.000 3.825 20.415 1.00 65.75 91 ASN A CA 1
ATOM 753 C C . ASN A 1 91 ? -1.946 4.979 21.440 1.00 65.75 91 ASN A C 1
ATOM 755 O O . ASN A 1 91 ? -2.223 4.762 22.616 1.00 65.75 91 ASN A O 1
ATOM 759 N N . ILE A 1 92 ? -1.637 6.210 21.007 1.00 65.25 92 ILE A N 1
ATOM 760 C CA . ILE A 1 92 ? -1.602 7.391 21.891 1.00 65.25 92 ILE A CA 1
ATOM 761 C C . ILE A 1 92 ? -2.997 7.797 2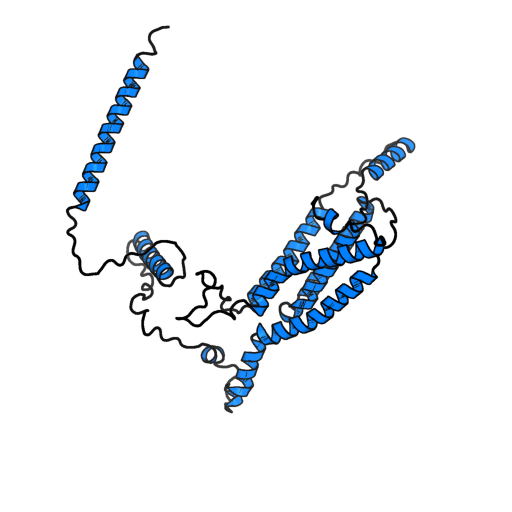2.361 1.00 65.25 92 ILE A C 1
ATOM 763 O O . ILE A 1 92 ? -3.189 8.049 23.552 1.00 65.25 92 ILE A O 1
ATOM 767 N N . SER A 1 93 ? -3.980 7.841 21.453 1.00 59.28 93 SER A N 1
ATOM 768 C CA . SER A 1 93 ? -5.349 8.236 21.815 1.00 59.28 93 SER A CA 1
ATOM 769 C C . SER A 1 93 ? -5.966 7.338 22.893 1.00 59.28 93 SER A C 1
ATOM 771 O O . SER A 1 93 ? -6.825 7.781 23.647 1.00 59.28 93 SER A O 1
ATOM 773 N N . GLU A 1 94 ? -5.480 6.103 23.012 1.00 61.94 94 GLU A N 1
ATOM 774 C CA . GLU A 1 94 ? -5.956 5.112 23.975 1.00 61.94 94 GLU A CA 1
ATOM 775 C C . GLU A 1 94 ? -5.191 5.161 25.315 1.00 61.94 94 GLU A C 1
ATOM 777 O O . GLU A 1 94 ? -5.766 4.873 26.361 1.00 61.94 94 GLU A O 1
ATOM 782 N N . PHE A 1 95 ? -3.933 5.621 25.324 1.00 59.50 95 PHE A N 1
ATOM 783 C CA . PHE A 1 95 ? -3.124 5.776 26.545 1.00 59.50 95 PHE A CA 1
ATOM 784 C C . PHE A 1 95 ? -3.526 6.987 27.409 1.00 59.50 95 PHE A C 1
ATOM 786 O O . PHE A 1 95 ? -3.165 7.069 28.580 1.00 59.50 95 PHE A O 1
ATOM 793 N N . THR A 1 96 ? -4.283 7.943 26.863 1.00 56.28 96 THR A N 1
ATOM 794 C CA . THR A 1 96 ? -4.539 9.236 27.531 1.00 56.28 96 THR A CA 1
ATOM 795 C C . THR A 1 96 ? -5.656 9.176 28.588 1.00 56.28 96 THR A C 1
ATOM 797 O O . THR A 1 96 ? -6.065 10.216 29.101 1.00 56.28 96 THR A O 1
ATOM 800 N N . ILE A 1 97 ? -6.175 7.993 28.937 1.00 58.31 97 ILE A N 1
ATOM 801 C CA . ILE A 1 97 ? -7.244 7.873 29.937 1.00 58.31 97 ILE A CA 1
ATOM 802 C C . ILE A 1 97 ? -6.619 7.597 31.316 1.00 58.31 97 ILE A C 1
ATOM 804 O O . ILE A 1 97 ? -6.062 6.520 31.526 1.00 58.31 97 ILE A O 1
ATOM 808 N N . PRO A 1 98 ? -6.665 8.562 32.255 1.00 50.34 98 PRO A N 1
ATOM 809 C CA . PRO A 1 98 ? -5.945 8.453 33.517 1.00 50.34 98 PRO A CA 1
ATOM 810 C C . PRO A 1 98 ? -6.614 7.473 34.492 1.00 50.34 98 PRO A C 1
ATOM 812 O O . PRO A 1 98 ? -7.829 7.512 34.698 1.00 50.34 98 PRO A O 1
ATOM 815 N N . ASP A 1 99 ? -5.789 6.655 35.155 1.00 55.47 99 ASP A N 1
ATOM 816 C CA . ASP A 1 99 ? -6.165 5.832 36.311 1.00 55.47 99 ASP A CA 1
ATOM 817 C C . ASP A 1 99 ? -6.636 6.746 37.460 1.00 55.47 99 ASP A C 1
ATOM 819 O O . ASP A 1 99 ? -5.857 7.522 38.014 1.00 55.47 99 ASP A O 1
ATOM 823 N N . LYS A 1 100 ? -7.916 6.655 37.842 1.00 54.25 100 LYS A N 1
ATOM 824 C CA . LYS A 1 100 ? -8.500 7.431 38.957 1.00 54.25 100 LYS A CA 1
ATOM 825 C C . LYS A 1 100 ? -8.756 6.627 40.239 1.00 54.25 100 LYS A C 1
ATOM 827 O O . LYS A 1 100 ? -9.356 7.155 41.169 1.00 54.25 100 LYS A O 1
ATOM 832 N N . HIS A 1 101 ? -8.288 5.381 40.329 1.00 53.75 101 HIS A N 1
ATOM 833 C CA . HIS A 1 101 ? -8.698 4.452 41.394 1.00 53.75 101 HIS A CA 1
ATOM 834 C C . HIS A 1 101 ? -7.650 4.157 42.488 1.00 53.75 101 HIS A C 1
ATOM 836 O O . HIS A 1 101 ? -7.713 3.108 43.125 1.00 53.75 101 HIS A O 1
ATOM 842 N N . SER A 1 102 ? -6.695 5.051 42.775 1.00 51.31 102 SER A N 1
ATOM 843 C CA . SER A 1 102 ? -5.633 4.738 43.754 1.00 51.31 102 SER A CA 1
ATOM 844 C C . SER A 1 102 ? -6.047 4.794 45.236 1.00 51.31 102 SER A C 1
ATOM 846 O O . SER A 1 102 ? -5.337 4.244 46.070 1.00 51.31 102 SER A O 1
ATOM 848 N N . ASN A 1 103 ? -7.175 5.417 45.604 1.00 50.25 103 ASN A N 1
ATOM 849 C CA . ASN A 1 103 ? -7.422 5.806 47.008 1.00 50.25 103 ASN A CA 1
ATOM 850 C C . ASN A 1 103 ? -8.561 5.046 47.720 1.00 50.25 103 ASN A C 1
ATOM 852 O O . ASN A 1 103 ? -9.102 5.541 48.704 1.00 50.25 103 ASN A O 1
ATOM 856 N N . CYS A 1 104 ? -8.942 3.850 47.264 1.00 54.44 104 CYS A N 1
ATOM 857 C CA . CYS A 1 104 ? -10.135 3.147 47.771 1.00 54.44 104 CYS A CA 1
ATOM 858 C C . CYS A 1 104 ? -9.870 2.147 48.920 1.00 54.44 104 CYS A C 1
ATOM 860 O O . CYS A 1 104 ? -10.650 1.225 49.125 1.00 54.44 104 CYS A O 1
ATOM 862 N N . TRP A 1 105 ? -8.772 2.301 49.668 1.00 52.03 105 TRP A N 1
ATOM 863 C CA . TRP A 1 105 ? -8.355 1.327 50.693 1.00 52.03 105 TRP A CA 1
ATOM 864 C C . TRP A 1 105 ? -8.644 1.752 52.146 1.00 52.03 105 TRP A C 1
ATOM 866 O O . TRP A 1 105 ? -8.308 1.007 53.059 1.00 52.03 105 TRP A O 1
ATOM 876 N N . ASN A 1 106 ? -9.274 2.915 52.375 1.00 55.75 106 ASN A N 1
ATOM 877 C CA . ASN A 1 106 ? -9.469 3.488 53.721 1.00 55.75 106 ASN A CA 1
ATOM 878 C C . ASN A 1 106 ? -10.937 3.773 54.126 1.00 55.75 106 ASN A C 1
ATOM 880 O O . ASN A 1 106 ? -11.158 4.303 55.213 1.00 55.75 106 ASN A O 1
ATOM 884 N N . GLU A 1 107 ? -11.944 3.441 53.306 1.00 56.50 107 GLU A N 1
ATOM 885 C CA . GLU A 1 107 ? -13.366 3.759 53.573 1.00 56.50 107 GLU A CA 1
ATOM 886 C C . GLU A 1 107 ? -14.236 2.513 53.863 1.00 56.50 107 GLU A C 1
ATOM 888 O O . GLU A 1 107 ? -13.901 1.381 53.507 1.00 56.50 107 GLU A O 1
ATOM 893 N N . ARG A 1 108 ? -15.356 2.730 54.571 1.00 56.44 108 ARG A N 1
ATOM 894 C CA . ARG A 1 108 ? -16.318 1.713 55.042 1.00 56.44 108 ARG A CA 1
ATOM 895 C C . ARG A 1 108 ? -17.007 1.029 53.840 1.00 56.44 108 ARG A C 1
ATOM 897 O O . ARG A 1 108 ? -17.349 1.694 52.868 1.00 56.44 108 ARG A O 1
ATOM 904 N N . CYS A 1 109 ? -17.204 -0.295 53.900 1.00 60.78 109 CYS A N 1
ATOM 905 C CA . CYS A 1 109 ? -17.539 -1.142 52.736 1.00 60.78 109 CYS A CA 1
ATOM 906 C C . CYS A 1 109 ? -18.783 -0.717 51.925 1.00 60.78 109 CYS A C 1
ATOM 908 O O . CYS A 1 109 ? -18.769 -0.875 50.706 1.00 60.78 109 CYS A O 1
ATOM 910 N N . ASP A 1 110 ? -19.817 -0.148 52.553 1.00 67.56 110 ASP A N 1
ATOM 911 C CA . ASP A 1 110 ? -21.044 0.261 51.847 1.00 67.56 110 ASP A CA 1
ATOM 912 C C . ASP A 1 110 ? -20.861 1.537 51.002 1.00 67.56 110 ASP A C 1
ATOM 914 O O . ASP A 1 110 ? -21.347 1.605 49.869 1.00 67.56 110 ASP A O 1
ATOM 918 N N . ASP A 1 111 ? -20.089 2.516 51.489 1.00 72.38 111 ASP A N 1
ATOM 919 C CA . ASP A 1 111 ? -19.769 3.738 50.732 1.00 72.38 111 ASP A CA 1
ATOM 920 C C . ASP A 1 111 ? -18.826 3.433 49.558 1.00 72.38 111 ASP A C 1
ATOM 922 O O . ASP A 1 111 ? -18.978 3.981 48.462 1.00 72.38 111 ASP A O 1
ATOM 926 N N . CYS A 1 112 ? -17.896 2.490 49.748 1.00 70.12 112 CYS A N 1
ATOM 927 C CA . CYS A 1 112 ? -17.031 1.987 48.680 1.00 70.12 112 CYS A CA 1
ATOM 928 C C . CYS A 1 112 ? -17.833 1.290 47.574 1.00 70.12 112 CYS A C 1
ATOM 930 O O . CYS A 1 112 ? -17.559 1.504 46.392 1.00 70.12 112 CYS A O 1
ATOM 932 N N . LEU A 1 113 ? -18.839 0.485 47.937 1.00 77.62 113 LEU A N 1
ATOM 933 C CA . LEU A 1 113 ? -19.684 -0.215 46.974 1.00 77.62 113 LEU A CA 1
ATOM 934 C C . LEU A 1 113 ? -20.501 0.776 46.137 1.00 77.62 113 LEU A C 1
ATOM 936 O O . LEU A 1 113 ? -20.510 0.680 44.911 1.00 77.62 113 LEU A O 1
ATOM 940 N N . LEU A 1 114 ? -21.142 1.767 46.766 1.00 79.81 114 LEU A N 1
ATOM 941 C CA . LEU A 1 114 ? -21.922 2.783 46.053 1.00 79.81 114 LEU A CA 1
ATOM 942 C C . LEU A 1 114 ? -21.048 3.617 45.102 1.00 79.81 114 LEU A C 1
ATOM 944 O O . LEU A 1 114 ? -21.439 3.868 43.960 1.00 79.81 114 LEU A O 1
ATOM 948 N N . LYS A 1 115 ? -19.847 3.999 45.544 1.00 78.25 115 LYS A N 1
ATOM 949 C CA . LYS A 1 115 ? -18.866 4.730 44.730 1.00 78.25 115 LYS A CA 1
ATOM 950 C C . LYS A 1 115 ? -18.368 3.889 43.554 1.00 78.25 115 LYS A C 1
ATOM 952 O O . LYS A 1 115 ? -18.334 4.381 42.431 1.00 78.25 115 LYS A O 1
ATOM 957 N N . TYR A 1 116 ? -18.113 2.599 43.780 1.00 76.56 116 TYR A N 1
ATOM 958 C CA . TYR A 1 116 ? -17.792 1.638 42.725 1.00 76.56 116 TYR A CA 1
ATOM 959 C C . TYR A 1 116 ? -18.908 1.542 41.677 1.00 76.56 116 TYR A C 1
ATOM 961 O O . TYR A 1 116 ? -18.622 1.615 40.485 1.00 76.56 116 TYR A O 1
ATOM 969 N N . TRP A 1 117 ? -20.180 1.440 42.076 1.00 76.44 117 TRP A N 1
ATOM 970 C CA . TRP A 1 117 ? -21.298 1.425 41.122 1.00 76.44 117 TRP A CA 1
ATOM 971 C C . TRP A 1 117 ? -21.417 2.733 40.337 1.00 76.44 117 TRP A C 1
ATOM 973 O O . TRP A 1 117 ? -21.628 2.694 39.128 1.00 76.44 117 TRP A O 1
ATOM 983 N N . GLN A 1 118 ? -21.251 3.885 40.993 1.00 81.31 118 GLN A N 1
ATOM 984 C CA . GLN A 1 118 ? -21.284 5.190 40.328 1.00 81.31 118 GLN A CA 1
ATOM 985 C C . GLN A 1 118 ? -20.139 5.360 39.330 1.00 81.31 118 GLN A C 1
ATOM 987 O O . GLN A 1 118 ? -20.354 5.914 38.255 1.00 81.31 118 GLN A O 1
ATOM 992 N N . ASP A 1 119 ? -18.939 4.890 39.661 1.00 75.12 119 ASP A N 1
ATOM 993 C CA . ASP A 1 119 ? -17.793 4.969 38.761 1.00 75.12 119 ASP A CA 1
ATOM 994 C C . ASP A 1 119 ? -17.942 3.981 37.594 1.00 75.12 119 ASP A C 1
ATOM 996 O O . ASP A 1 119 ? -17.769 4.389 36.450 1.00 75.12 119 ASP A O 1
ATOM 1000 N N . ASN A 1 120 ? -18.430 2.755 37.831 1.00 75.06 120 ASN A N 1
ATOM 1001 C CA . ASN A 1 120 ? -18.795 1.808 36.765 1.00 75.06 120 ASN A CA 1
ATOM 1002 C C . ASN A 1 120 ? -19.939 2.297 35.869 1.00 75.06 120 ASN A C 1
ATOM 1004 O O . ASN A 1 120 ? -19.982 1.955 34.691 1.00 75.06 120 ASN A O 1
ATOM 1008 N N . TYR A 1 121 ? -20.868 3.093 36.397 1.00 72.81 121 TYR A N 1
ATOM 1009 C CA . TYR A 1 121 ? -21.941 3.688 35.600 1.00 72.81 121 TYR A CA 1
ATOM 1010 C C . TYR A 1 121 ? -21.448 4.857 34.732 1.00 72.81 121 TYR A C 1
ATOM 1012 O O . TYR A 1 121 ? -22.056 5.158 33.710 1.00 72.81 121 TYR A O 1
ATOM 1020 N N . LYS A 1 122 ? -20.342 5.512 35.116 1.00 73.19 122 LYS A N 1
ATOM 1021 C CA . LYS A 1 122 ? -19.685 6.567 34.323 1.00 73.19 122 LYS A CA 1
ATOM 1022 C C . LYS A 1 122 ? -18.740 6.017 33.249 1.00 73.19 122 LYS A C 1
ATOM 1024 O O . LYS A 1 122 ? -18.263 6.806 32.432 1.00 73.19 122 LYS A O 1
ATOM 1029 N N . LEU A 1 123 ? -18.416 4.720 33.271 1.00 71.06 123 LEU A N 1
ATOM 1030 C CA . LEU A 1 123 ? -17.606 4.092 32.224 1.00 71.06 123 LEU A CA 1
ATOM 1031 C C . LEU A 1 123 ? -18.323 4.187 30.871 1.00 71.06 123 LEU A C 1
ATOM 1033 O O . LEU A 1 123 ? -19.551 4.240 30.804 1.00 71.06 123 LEU A O 1
ATOM 1037 N N . ALA A 1 124 ? -17.541 4.221 29.790 1.00 65.62 124 ALA A N 1
ATOM 1038 C CA . ALA A 1 124 ? -18.095 4.288 28.446 1.00 65.62 124 ALA A CA 1
ATOM 1039 C C . ALA A 1 124 ? -18.901 3.016 28.154 1.00 65.62 124 ALA A C 1
ATOM 1041 O O . ALA A 1 124 ? -18.425 1.900 28.400 1.00 65.62 124 ALA A O 1
ATOM 1042 N N . ASP A 1 125 ? -20.110 3.196 27.624 1.00 61.03 125 ASP A N 1
ATOM 1043 C CA . ASP A 1 125 ? -20.930 2.072 27.195 1.00 61.03 125 ASP A CA 1
ATOM 1044 C C . ASP A 1 125 ? -20.267 1.383 25.995 1.00 61.03 125 ASP A C 1
ATOM 1046 O O . ASP A 1 125 ? -19.616 2.026 25.160 1.00 61.03 125 ASP A O 1
ATOM 1050 N N . THR A 1 126 ? -20.367 0.057 25.922 1.00 61.50 126 THR A N 1
ATOM 1051 C CA . THR A 1 126 ? -19.873 -0.678 24.753 1.00 61.50 126 THR A CA 1
ATOM 1052 C C . THR A 1 126 ? -20.886 -0.534 23.626 1.00 61.50 126 THR A C 1
ATOM 1054 O O . THR A 1 126 ? -21.805 -1.333 23.492 1.00 61.50 126 THR A O 1
ATOM 1057 N N . ASP A 1 127 ? -20.723 0.503 22.802 1.00 61.03 127 ASP A N 1
ATOM 1058 C CA . ASP A 1 127 ? -21.535 0.654 21.596 1.00 61.03 127 ASP A CA 1
ATOM 1059 C C . ASP A 1 127 ? -21.327 -0.552 20.664 1.00 61.03 127 ASP A C 1
ATOM 1061 O O . ASP A 1 127 ? -20.186 -0.917 20.357 1.00 61.03 127 ASP A O 1
ATOM 1065 N N . ASP A 1 128 ? -22.420 -1.107 20.123 1.00 59.78 128 ASP A N 1
ATOM 1066 C CA . ASP A 1 128 ? -22.410 -2.177 19.104 1.00 59.78 128 ASP A CA 1
ATOM 1067 C C . ASP A 1 128 ? -21.518 -1.813 17.891 1.00 59.78 128 ASP A C 1
ATOM 1069 O O . ASP A 1 128 ? -20.977 -2.674 17.194 1.00 59.78 128 ASP A O 1
ATOM 1073 N N . HIS A 1 129 ? -21.310 -0.514 17.652 1.00 64.31 129 HIS A N 1
ATOM 1074 C CA . HIS A 1 129 ? -20.448 0.011 16.597 1.00 64.31 129 HIS A CA 1
ATOM 1075 C C . HIS A 1 129 ? -18.948 0.002 16.944 1.00 64.31 129 HIS A C 1
ATOM 1077 O O . HIS A 1 129 ? -18.125 -0.007 16.029 1.00 64.31 129 HIS A O 1
ATOM 1083 N N . SER A 1 130 ? -18.554 -0.039 18.222 1.00 70.75 130 SER A N 1
ATOM 1084 C CA . SER A 1 130 ? -17.138 -0.016 18.632 1.00 70.75 130 SER A CA 1
ATOM 1085 C C . SER A 1 130 ? -16.388 -1.254 18.136 1.00 70.75 130 SER A C 1
ATOM 1087 O O . SER A 1 130 ? -15.326 -1.128 17.526 1.00 70.75 130 SER A O 1
ATOM 1089 N N . LEU A 1 131 ? -16.969 -2.447 18.318 1.00 76.38 131 LEU A N 1
ATOM 1090 C CA . LEU A 1 131 ? -16.374 -3.709 17.861 1.00 76.38 131 LEU A CA 1
ATOM 1091 C C . LEU A 1 131 ? -16.236 -3.746 16.331 1.00 76.38 131 LEU A C 1
ATOM 1093 O O . LEU A 1 131 ? -15.233 -4.217 15.796 1.00 76.38 131 LEU A O 1
ATOM 1097 N N . PHE A 1 132 ? -17.219 -3.196 15.613 1.00 79.56 132 PHE A N 1
ATOM 1098 C CA . PHE A 1 132 ? -17.159 -3.075 14.160 1.00 79.56 132 PHE A CA 1
ATOM 1099 C C . PHE A 1 132 ? -15.929 -2.271 13.706 1.00 79.56 132 PHE A C 1
ATOM 1101 O O . PHE A 1 132 ? -15.199 -2.718 12.820 1.00 79.56 132 PHE A O 1
ATOM 1108 N N . TYR A 1 133 ? -15.666 -1.111 14.319 1.00 79.88 133 TYR A N 1
ATOM 1109 C CA . TYR A 1 133 ? -14.503 -0.287 13.976 1.00 79.88 133 TYR A CA 1
ATOM 1110 C C . TYR A 1 133 ? -13.173 -0.955 14.352 1.00 79.88 133 TYR A C 1
ATOM 1112 O O . TYR A 1 133 ? -12.179 -0.775 13.642 1.00 79.88 133 TYR A O 1
ATOM 1120 N N . GLU A 1 134 ? -13.149 -1.751 15.422 1.00 79.94 134 GLU A N 1
ATOM 1121 C CA . GLU A 1 134 ? -11.982 -2.550 15.810 1.00 79.94 134 GLU A CA 1
ATOM 1122 C C . GLU A 1 134 ? -11.676 -3.646 14.781 1.00 79.94 134 GLU A C 1
ATOM 1124 O O . GLU A 1 134 ? -10.527 -3.767 14.349 1.00 79.94 134 GLU A O 1
ATOM 1129 N N . ILE A 1 135 ? -12.693 -4.372 14.297 1.00 84.00 135 ILE A N 1
ATOM 1130 C CA . ILE A 1 135 ? -12.523 -5.357 13.217 1.00 84.00 135 ILE A CA 1
ATOM 1131 C C . ILE A 1 135 ? -12.128 -4.659 11.910 1.00 84.00 135 ILE A C 1
ATOM 1133 O O . ILE A 1 135 ? -11.177 -5.084 11.254 1.00 84.00 135 ILE A O 1
ATOM 1137 N N . LEU A 1 136 ? -12.788 -3.550 11.551 1.00 85.69 136 LEU A N 1
ATOM 1138 C CA . LEU A 1 136 ? -12.466 -2.772 10.352 1.00 85.69 136 LEU A CA 1
ATOM 1139 C C . LEU A 1 136 ? -10.994 -2.341 10.348 1.00 85.69 136 LEU A C 1
ATOM 1141 O O . LEU A 1 136 ? -10.317 -2.478 9.331 1.00 85.69 136 LEU A O 1
ATOM 1145 N N . LYS A 1 137 ? -10.474 -1.866 11.488 1.00 84.06 137 LYS A N 1
ATOM 1146 C CA . LYS A 1 137 ? -9.057 -1.507 11.649 1.00 84.06 137 LYS A CA 1
ATOM 1147 C C . LYS A 1 137 ? -8.145 -2.693 11.321 1.00 84.06 137 LYS A C 1
ATOM 1149 O O . LYS A 1 137 ? -7.191 -2.522 10.562 1.00 84.06 137 LYS A O 1
ATOM 1154 N N . MET A 1 138 ? -8.440 -3.879 11.855 1.00 86.19 138 MET A N 1
ATOM 1155 C CA . MET A 1 138 ? -7.632 -5.079 11.608 1.00 86.19 138 MET A CA 1
ATOM 1156 C C . MET A 1 138 ? -7.701 -5.537 10.144 1.00 86.19 138 MET A C 1
ATOM 1158 O O . MET A 1 138 ? -6.673 -5.863 9.554 1.00 86.19 138 MET A O 1
ATOM 1162 N N . VAL A 1 139 ? -8.883 -5.508 9.522 1.00 90.12 139 VAL A N 1
ATOM 1163 C CA . VAL A 1 139 ? -9.080 -5.908 8.113 1.00 90.12 139 VAL A CA 1
ATOM 1164 C C . VAL A 1 139 ? -8.367 -4.958 7.148 1.00 90.12 139 VAL A C 1
ATOM 1166 O O . VAL A 1 139 ? -7.753 -5.388 6.169 1.00 90.12 139 VAL A O 1
ATOM 1169 N N . ILE A 1 140 ? -8.381 -3.659 7.439 1.00 89.19 140 ILE A N 1
ATOM 1170 C CA . ILE A 1 140 ? -7.603 -2.671 6.692 1.00 89.19 140 ILE A CA 1
ATOM 1171 C C . ILE A 1 140 ? -6.101 -2.940 6.819 1.00 89.19 140 ILE A C 1
ATOM 1173 O O . ILE A 1 140 ? -5.387 -2.927 5.817 1.00 89.19 140 ILE A O 1
ATOM 1177 N N . GLN A 1 141 ? -5.613 -3.207 8.031 1.00 88.94 141 GLN A N 1
ATOM 1178 C CA . GLN A 1 141 ? -4.204 -3.523 8.256 1.00 88.94 141 GLN A CA 1
ATOM 1179 C C . GLN A 1 141 ? -3.783 -4.782 7.488 1.00 88.94 141 GLN A C 1
ATOM 1181 O O . GLN A 1 141 ? -2.734 -4.780 6.845 1.00 88.94 141 GLN A O 1
ATOM 1186 N N . PHE A 1 142 ? -4.629 -5.814 7.483 1.00 90.44 142 PHE A N 1
ATOM 1187 C CA . PHE A 1 142 ? -4.432 -7.006 6.661 1.00 90.44 142 PHE A CA 1
ATOM 1188 C C . PHE A 1 142 ? -4.334 -6.654 5.170 1.00 90.44 142 PHE A C 1
ATOM 1190 O O . PHE A 1 142 ? -3.397 -7.084 4.501 1.00 90.44 142 PHE A O 1
ATOM 1197 N N . SER A 1 143 ? -5.228 -5.797 4.672 1.00 92.44 143 SER A N 1
ATOM 1198 C CA . SER A 1 143 ? -5.234 -5.348 3.272 1.00 92.44 143 SER A CA 1
ATOM 1199 C C . SER A 1 143 ? -3.917 -4.670 2.867 1.00 92.44 143 SER A C 1
ATOM 1201 O O . SER A 1 143 ? -3.385 -4.959 1.799 1.00 92.44 143 SER A O 1
ATOM 1203 N N . PHE A 1 144 ? -3.337 -3.821 3.726 1.00 89.44 144 PHE A N 1
ATOM 1204 C CA . PHE A 1 144 ? -2.025 -3.212 3.460 1.00 89.44 144 PHE A CA 1
ATOM 1205 C C . PHE A 1 144 ? -0.901 -4.250 3.400 1.00 89.44 144 PHE A C 1
ATOM 1207 O O . PHE A 1 144 ? -0.008 -4.136 2.563 1.00 89.44 144 PHE A O 1
ATOM 1214 N N . THR A 1 145 ? -0.946 -5.267 4.267 1.00 91.25 145 THR A N 1
ATOM 1215 C CA . THR A 1 145 ? 0.082 -6.317 4.301 1.00 91.25 145 THR A CA 1
ATOM 1216 C C . THR A 1 145 ? -0.004 -7.301 3.146 1.00 91.25 145 THR A C 1
ATOM 1218 O O . THR A 1 145 ? 1.006 -7.920 2.836 1.00 91.25 145 THR A O 1
ATOM 1221 N N . THR A 1 146 ? -1.172 -7.466 2.521 1.00 93.69 146 THR A N 1
ATOM 1222 C CA . THR A 1 146 ? -1.364 -8.448 1.448 1.00 93.69 146 THR A CA 1
ATOM 1223 C C . THR A 1 146 ? -1.332 -7.825 0.060 1.00 93.69 146 THR A C 1
ATOM 1225 O O . THR A 1 146 ? -0.699 -8.399 -0.817 1.00 93.69 146 THR A O 1
ATOM 1228 N N . LEU A 1 147 ? -1.946 -6.658 -0.167 1.00 93.06 147 LEU A N 1
ATOM 1229 C CA . LEU A 1 147 ? -2.076 -6.069 -1.512 1.00 93.06 147 LEU A CA 1
ATOM 1230 C C . LEU A 1 147 ? -0.754 -5.572 -2.106 1.00 93.06 147 LEU A C 1
ATOM 1232 O O . LEU A 1 147 ? -0.568 -5.654 -3.316 1.00 93.06 147 LEU A O 1
ATOM 1236 N N . PHE A 1 148 ? 0.151 -5.071 -1.265 1.00 90.50 148 PHE A N 1
ATOM 1237 C CA . PHE A 1 148 ? 1.399 -4.427 -1.691 1.00 90.50 148 PHE A CA 1
ATOM 1238 C C . PHE A 1 148 ? 2.642 -5.070 -1.054 1.00 90.50 148 PHE A C 1
ATOM 1240 O O . PHE A 1 148 ? 3.678 -4.424 -0.884 1.00 90.50 148 PHE A O 1
ATOM 1247 N N . VAL A 1 149 ? 2.567 -6.359 -0.707 1.00 92.19 149 VAL A N 1
ATOM 1248 C CA . VAL A 1 149 ? 3.690 -7.083 -0.086 1.00 92.19 149 VAL A CA 1
ATOM 1249 C C . VAL A 1 149 ? 4.920 -7.135 -0.993 1.00 92.19 149 VAL A C 1
ATOM 1251 O O . VAL A 1 149 ? 6.046 -7.074 -0.505 1.00 92.19 149 VAL A O 1
ATOM 1254 N N . ALA A 1 150 ? 4.716 -7.175 -2.314 1.00 90.88 150 ALA A N 1
ATOM 1255 C CA . ALA A 1 150 ? 5.802 -7.147 -3.289 1.00 90.88 150 ALA A CA 1
ATOM 1256 C C . ALA A 1 150 ? 6.593 -5.825 -3.271 1.00 90.88 150 ALA A C 1
ATOM 1258 O O . ALA A 1 150 ? 7.780 -5.823 -3.589 1.00 90.88 150 ALA A O 1
ATOM 1259 N N . ALA A 1 151 ? 5.957 -4.712 -2.885 1.00 88.69 151 ALA A N 1
ATOM 1260 C CA . ALA A 1 151 ? 6.617 -3.415 -2.751 1.00 88.69 151 ALA A CA 1
ATOM 1261 C C . ALA A 1 151 ? 7.300 -3.253 -1.382 1.00 88.69 151 ALA A C 1
ATOM 1263 O O . ALA A 1 151 ? 8.367 -2.646 -1.294 1.00 88.69 151 ALA A O 1
ATOM 1264 N N . PHE A 1 152 ? 6.711 -3.807 -0.315 1.00 87.62 152 PHE A N 1
ATOM 1265 C CA . PHE A 1 152 ? 7.246 -3.697 1.042 1.00 87.62 152 PHE A CA 1
ATOM 1266 C C . PHE A 1 152 ? 7.222 -5.037 1.805 1.00 87.62 152 PHE A C 1
ATOM 1268 O O . PHE A 1 152 ? 6.256 -5.343 2.510 1.00 87.62 152 PHE A O 1
ATOM 1275 N N . PRO A 1 153 ? 8.310 -5.827 1.756 1.00 89.06 153 PRO A N 1
ATOM 1276 C CA . PRO A 1 153 ? 8.339 -7.159 2.364 1.00 89.06 153 PRO A CA 1
ATOM 1277 C C . PRO A 1 153 ? 8.350 -7.149 3.902 1.00 89.06 153 PRO A C 1
ATOM 1279 O O . PRO A 1 153 ? 7.995 -8.152 4.515 1.00 89.06 153 PRO A O 1
ATOM 1282 N N . LEU A 1 154 ? 8.717 -6.035 4.556 1.00 87.56 154 LEU A N 1
ATOM 1283 C CA . LEU A 1 154 ? 8.684 -5.929 6.025 1.00 87.56 154 LEU A CA 1
ATOM 1284 C C . LEU A 1 154 ? 7.291 -5.573 6.583 1.00 87.56 154 LEU A C 1
ATOM 1286 O O . LEU A 1 154 ? 7.126 -5.523 7.805 1.00 87.56 154 LEU A O 1
ATOM 1290 N N . ALA A 1 155 ? 6.277 -5.359 5.733 1.00 89.00 155 ALA A N 1
ATOM 1291 C CA . ALA A 1 155 ? 4.930 -4.988 6.181 1.00 89.00 155 ALA A CA 1
ATOM 1292 C C . ALA A 1 155 ? 4.333 -5.975 7.203 1.00 89.00 155 ALA A C 1
ATOM 1294 O O . ALA A 1 155 ? 3.840 -5.518 8.239 1.00 89.00 155 ALA A O 1
ATOM 1295 N N . PRO A 1 156 ? 4.405 -7.308 6.994 1.00 90.69 156 PRO A N 1
ATOM 1296 C CA . PRO A 1 156 ? 3.870 -8.278 7.950 1.00 90.69 156 PRO A CA 1
ATOM 1297 C C . PRO A 1 156 ? 4.535 -8.201 9.331 1.00 90.69 156 PRO A C 1
ATOM 1299 O O . PRO A 1 156 ? 3.861 -8.346 10.349 1.00 90.69 156 PRO A O 1
ATOM 1302 N N . LEU A 1 157 ? 5.840 -7.917 9.385 1.00 89.88 157 LEU A N 1
ATOM 1303 C CA . LEU A 1 157 ? 6.575 -7.788 10.644 1.00 89.88 157 LEU A CA 1
ATOM 1304 C C . LEU A 1 157 ? 6.131 -6.542 11.421 1.00 89.88 157 LEU A C 1
ATOM 1306 O O . LEU A 1 157 ? 5.864 -6.628 12.620 1.00 89.88 157 LEU A O 1
ATOM 1310 N N . LEU A 1 158 ? 5.982 -5.400 10.741 1.00 85.75 158 LEU A N 1
ATOM 1311 C CA . LEU A 1 158 ? 5.453 -4.184 11.370 1.00 85.75 158 LEU A CA 1
ATOM 1312 C C . LEU A 1 158 ? 4.009 -4.378 11.844 1.00 85.75 158 LEU A C 1
ATOM 1314 O O . LEU A 1 158 ? 3.647 -3.944 12.938 1.00 85.75 158 LEU A O 1
ATOM 1318 N N . ALA A 1 159 ? 3.193 -5.076 11.054 1.00 88.31 159 ALA A N 1
ATOM 1319 C CA . ALA A 1 159 ? 1.829 -5.412 11.431 1.00 88.31 159 ALA A CA 1
ATOM 1320 C C . ALA A 1 159 ? 1.772 -6.318 12.670 1.00 88.31 159 ALA A C 1
ATOM 1322 O O . ALA A 1 159 ? 0.919 -6.110 13.530 1.00 88.31 159 ALA A O 1
ATOM 1323 N N . LEU A 1 160 ? 2.688 -7.279 12.806 1.00 89.12 160 LEU A N 1
ATOM 1324 C CA . LEU A 1 160 ? 2.762 -8.149 13.978 1.00 89.12 160 LEU A CA 1
ATOM 1325 C C . LEU A 1 160 ? 3.055 -7.356 15.258 1.00 89.12 160 LEU A C 1
ATOM 1327 O O . LEU A 1 160 ? 2.339 -7.505 16.247 1.00 89.12 160 LEU A O 1
ATOM 1331 N N . ILE A 1 161 ? 4.062 -6.478 15.230 1.00 86.88 161 ILE A N 1
ATOM 1332 C CA . ILE A 1 161 ? 4.415 -5.617 16.373 1.00 86.88 161 ILE A CA 1
ATOM 1333 C C . ILE A 1 161 ? 3.218 -4.738 16.760 1.00 86.88 161 ILE A C 1
ATOM 1335 O O . ILE A 1 161 ? 2.841 -4.653 17.932 1.00 86.88 161 ILE A O 1
ATOM 1339 N N . ASN A 1 162 ? 2.565 -4.150 15.758 1.00 84.69 162 ASN A N 1
ATOM 1340 C CA . ASN A 1 162 ? 1.366 -3.340 15.938 1.00 84.69 162 ASN A CA 1
ATOM 1341 C C . ASN A 1 162 ? 0.193 -4.128 16.535 1.00 84.69 162 ASN A C 1
ATOM 1343 O O . ASN A 1 162 ? -0.513 -3.607 17.405 1.00 84.69 162 ASN A O 1
ATOM 1347 N N . ASN A 1 163 ? -0.001 -5.377 16.114 1.00 87.06 163 ASN A N 1
ATOM 1348 C CA . ASN A 1 163 ? -1.046 -6.256 16.634 1.00 87.06 163 ASN A CA 1
ATOM 1349 C C . ASN A 1 163 ? -0.784 -6.644 18.090 1.00 87.06 163 ASN A C 1
ATOM 1351 O O . ASN A 1 163 ? -1.709 -6.590 18.896 1.00 87.06 163 ASN A O 1
ATOM 1355 N N . ILE A 1 164 ? 0.464 -6.954 18.459 1.00 87.25 164 ILE A N 1
ATOM 1356 C CA . ILE A 1 164 ? 0.833 -7.256 19.851 1.00 87.25 164 ILE A CA 1
ATOM 1357 C C . ILE A 1 164 ? 0.501 -6.068 20.761 1.00 87.25 164 ILE A C 1
ATOM 1359 O O . ILE A 1 164 ? -0.147 -6.249 21.793 1.00 87.25 164 ILE A O 1
ATOM 1363 N N . GLY A 1 165 ? 0.889 -4.850 20.365 1.00 82.00 165 GLY A N 1
ATOM 1364 C CA . GLY A 1 165 ? 0.536 -3.635 21.103 1.00 82.00 165 GLY A CA 1
ATOM 1365 C C . GLY A 1 165 ? -0.979 -3.430 21.190 1.00 82.00 165 GLY A C 1
ATOM 1366 O O . GLY A 1 165 ? -1.510 -3.210 22.277 1.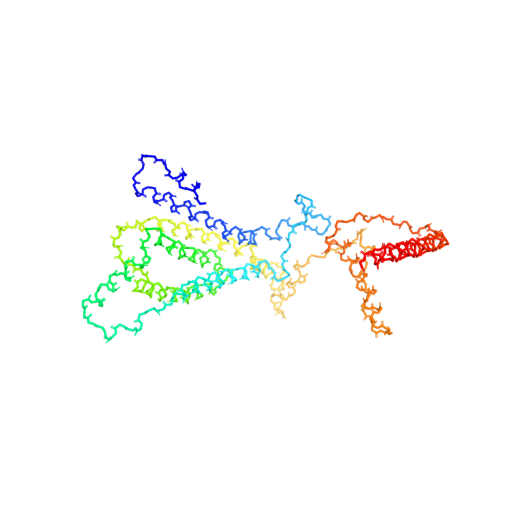00 82.00 165 GLY A O 1
ATOM 1367 N N . SER A 1 166 ? -1.684 -3.584 20.064 1.00 80.69 166 SER A N 1
ATOM 1368 C CA . SER A 1 166 ? -3.140 -3.389 19.988 1.00 80.69 166 SER A CA 1
ATOM 1369 C C . SER A 1 166 ? -3.911 -4.351 20.887 1.00 80.69 166 SER A C 1
ATOM 1371 O O . SER A 1 166 ? -4.848 -3.927 21.550 1.00 80.69 166 SER A O 1
ATOM 1373 N N . ILE A 1 167 ? -3.514 -5.626 20.953 1.00 84.06 167 ILE A N 1
ATOM 1374 C CA . ILE A 1 167 ? -4.166 -6.619 21.822 1.00 84.06 167 ILE A CA 1
ATOM 1375 C C . ILE A 1 167 ? -4.018 -6.221 23.295 1.00 84.06 167 ILE A C 1
ATOM 1377 O O . ILE A 1 167 ? -4.966 -6.336 24.069 1.00 84.06 167 ILE A O 1
ATOM 1381 N N . ARG A 1 168 ? -2.837 -5.735 23.699 1.00 84.44 168 ARG A N 1
ATOM 1382 C CA . ARG A 1 168 ? -2.591 -5.300 25.083 1.00 84.44 168 ARG A CA 1
ATOM 1383 C C . ARG A 1 168 ? -3.402 -4.056 25.441 1.00 84.44 168 ARG A C 1
ATOM 1385 O O . ARG A 1 168 ? -4.008 -4.032 26.507 1.00 84.44 168 ARG A O 1
ATOM 1392 N N . LEU A 1 169 ? -3.437 -3.067 24.550 1.00 78.38 169 LEU A N 1
ATOM 1393 C CA . LEU A 1 169 ? -4.239 -1.851 24.710 1.00 78.38 169 LEU A CA 1
ATOM 1394 C C . LEU A 1 169 ? -5.737 -2.177 24.798 1.00 78.38 169 LEU A C 1
ATOM 1396 O O . LEU A 1 169 ? -6.389 -1.768 25.756 1.00 78.38 169 LEU A O 1
ATOM 1400 N N . ALA A 1 170 ? -6.241 -3.024 23.897 1.00 78.12 170 ALA A N 1
ATOM 1401 C CA . ALA A 1 170 ? -7.628 -3.481 23.914 1.00 78.12 170 ALA A CA 1
ATOM 1402 C C . ALA A 1 170 ? -7.982 -4.222 25.215 1.00 78.12 170 ALA A C 1
ATOM 1404 O O . ALA A 1 170 ? -9.047 -3.996 25.783 1.00 78.12 170 ALA A O 1
ATOM 1405 N N . ALA A 1 171 ? -7.083 -5.066 25.737 1.00 80.62 171 ALA A N 1
ATOM 1406 C CA . ALA A 1 171 ? -7.294 -5.746 27.016 1.00 80.62 171 ALA A CA 1
ATOM 1407 C C . ALA A 1 171 ? -7.357 -4.762 28.198 1.00 80.62 171 ALA A C 1
ATOM 1409 O O . ALA A 1 171 ? -8.228 -4.886 29.056 1.00 80.62 171 ALA A O 1
ATOM 1410 N N . ILE A 1 172 ? -6.471 -3.760 28.235 1.00 78.31 172 ILE A N 1
ATOM 1411 C CA . ILE A 1 172 ? -6.501 -2.708 29.264 1.00 78.31 172 ILE A CA 1
ATOM 1412 C C . ILE A 1 172 ? -7.815 -1.924 29.177 1.00 78.31 172 ILE A C 1
ATOM 1414 O O . ILE A 1 172 ? -8.451 -1.679 30.203 1.00 78.31 172 ILE A O 1
ATOM 1418 N N . ARG A 1 173 ? -8.256 -1.586 27.961 1.00 75.75 173 ARG A N 1
ATOM 1419 C CA . ARG A 1 173 ? -9.505 -0.863 27.719 1.00 75.75 173 ARG A CA 1
ATOM 1420 C C . ARG A 1 173 ? -10.733 -1.660 28.153 1.00 75.75 173 ARG A C 1
ATOM 1422 O O . ARG A 1 173 ? -11.561 -1.121 28.884 1.00 75.75 173 ARG A O 1
ATOM 1429 N N . MET A 1 174 ? -10.819 -2.938 27.788 1.00 73.75 174 MET A N 1
ATOM 1430 C CA . MET A 1 174 ? -11.929 -3.806 28.196 1.00 73.75 174 MET A CA 1
ATOM 1431 C C . MET A 1 174 ? -12.004 -4.004 29.714 1.00 73.75 174 MET A C 1
ATOM 1433 O O . MET A 1 174 ? -13.097 -4.103 30.255 1.00 73.75 174 MET A O 1
ATOM 1437 N N . VAL A 1 175 ? -10.865 -4.051 30.412 1.00 74.44 175 VAL A N 1
ATOM 1438 C CA . VAL A 1 175 ? -10.838 -4.269 31.870 1.00 74.44 175 VAL A CA 1
ATOM 1439 C C . VAL A 1 175 ? -11.096 -2.985 32.661 1.00 74.44 175 VAL A C 1
ATOM 1441 O O . VAL A 1 175 ? -11.685 -3.046 33.736 1.00 74.44 175 VAL A O 1
ATOM 1444 N N . ARG A 1 176 ? -10.629 -1.826 32.176 1.00 68.56 176 ARG A N 1
ATOM 1445 C CA . ARG A 1 176 ? -10.615 -0.581 32.967 1.00 68.56 176 ARG A CA 1
ATOM 1446 C C . ARG A 1 176 ? -11.602 0.489 32.513 1.00 68.56 176 ARG A C 1
ATOM 1448 O O . ARG A 1 176 ? -11.922 1.366 33.306 1.00 68.56 176 ARG A O 1
ATOM 1455 N N . LEU A 1 177 ? -12.026 0.473 31.250 1.00 65.50 177 LEU A N 1
ATOM 1456 C CA . LEU A 1 177 ? -12.691 1.619 30.614 1.00 65.50 177 LEU A CA 1
ATOM 1457 C C . LEU A 1 177 ? -14.073 1.305 30.046 1.00 65.50 177 LEU A C 1
ATOM 1459 O O . LEU A 1 177 ? -14.835 2.231 29.769 1.00 65.50 177 LEU A O 1
ATOM 1463 N N . GLN A 1 178 ? -14.387 0.026 29.860 1.00 67.31 178 GLN A N 1
ATOM 1464 C CA . GLN A 1 178 ? -15.634 -0.425 29.261 1.00 67.31 178 GLN A CA 1
ATOM 1465 C C . GLN A 1 178 ? -16.399 -1.334 30.208 1.00 67.31 178 GLN A C 1
ATOM 1467 O O . GLN A 1 178 ? -15.851 -2.261 30.802 1.00 67.31 178 GLN A O 1
ATOM 1472 N N . ARG A 1 179 ? -17.706 -1.097 30.294 1.00 66.44 179 ARG A N 1
ATOM 1473 C CA . ARG A 1 179 ? -18.631 -2.051 30.890 1.00 66.44 179 ARG A CA 1
ATOM 1474 C C . ARG A 1 179 ? -18.923 -3.125 29.848 1.00 66.44 179 ARG A C 1
ATOM 1476 O O . ARG A 1 179 ? -19.416 -2.810 28.771 1.00 66.44 179 ARG A O 1
ATOM 1483 N N . LEU A 1 180 ? -18.605 -4.381 30.153 1.00 58.69 180 LEU A N 1
ATOM 1484 C CA . LEU A 1 180 ? -18.914 -5.511 29.277 1.00 58.69 180 LEU A CA 1
ATOM 1485 C C . LEU A 1 180 ? -20.421 -5.785 29.321 1.00 58.69 180 LEU A C 1
ATOM 1487 O O . LEU A 1 180 ? -20.909 -6.482 30.211 1.00 58.69 180 LEU A O 1
ATOM 1491 N N . LEU A 1 181 ? -21.167 -5.230 28.369 1.00 59.19 181 LEU A N 1
ATOM 1492 C CA . LEU A 1 181 ? -22.512 -5.699 28.062 1.00 59.19 181 LEU A CA 1
ATOM 1493 C C . LEU A 1 181 ? -22.392 -6.726 26.941 1.00 59.19 181 LEU A C 1
ATOM 1495 O O . LEU A 1 181 ? -21.885 -6.444 25.857 1.00 59.19 181 LEU A O 1
ATOM 1499 N N . SER A 1 182 ? -22.809 -7.958 27.228 1.00 48.75 182 SER A N 1
ATOM 1500 C CA . SER A 1 182 ? -22.890 -9.006 26.216 1.00 48.75 182 SER A CA 1
ATOM 1501 C C . SER A 1 182 ? -24.062 -8.690 25.290 1.00 48.75 182 SER A C 1
ATOM 1503 O O . SER A 1 182 ? -25.185 -9.140 25.505 1.00 48.75 182 SER A O 1
ATOM 1505 N N . ASN A 1 183 ? -23.797 -7.884 24.268 1.00 55.56 183 ASN A N 1
ATOM 1506 C CA . ASN A 1 183 ? -24.709 -7.719 23.150 1.00 55.56 183 ASN A CA 1
ATOM 1507 C C . ASN A 1 183 ? -24.408 -8.812 22.117 1.00 55.56 183 ASN A C 1
ATOM 1509 O O . ASN A 1 183 ? -23.258 -9.206 21.914 1.00 55.56 183 ASN A O 1
ATOM 1513 N N . GLY A 1 184 ? -25.470 -9.373 21.534 1.00 53.25 184 GLY A N 1
ATOM 1514 C CA . GLY A 1 184 ? -25.409 -10.566 20.690 1.00 53.25 184 GLY A CA 1
ATOM 1515 C C . GLY A 1 184 ? -24.380 -10.477 19.557 1.00 53.25 184 GLY A C 1
ATOM 1516 O O . GLY A 1 184 ? -24.146 -9.418 18.983 1.00 53.25 184 GLY A O 1
ATOM 1517 N N . PHE A 1 185 ? -23.785 -11.628 19.239 1.00 53.41 185 PHE A N 1
ATOM 1518 C CA . PHE A 1 185 ? -22.749 -11.812 18.221 1.00 53.41 185 PHE A CA 1
ATOM 1519 C C . PHE A 1 185 ? -23.060 -11.094 16.894 1.00 53.41 185 PHE A C 1
ATOM 1521 O O . PHE A 1 185 ? -23.993 -11.462 16.180 1.00 53.41 185 PHE A O 1
ATOM 1528 N N . VAL A 1 186 ? -22.203 -10.141 16.512 1.00 57.62 186 VAL A N 1
ATOM 1529 C CA . VAL A 1 186 ? -22.101 -9.648 15.131 1.00 57.62 186 VAL A CA 1
ATOM 1530 C C . VAL A 1 186 ? -21.635 -10.804 14.242 1.00 57.62 186 VAL A C 1
ATOM 1532 O O . VAL A 1 186 ? -20.697 -11.530 14.580 1.00 57.62 186 VAL A O 1
ATOM 1535 N N . SER A 1 187 ? -22.285 -11.001 13.094 1.00 61.41 187 SER A N 1
ATOM 1536 C CA . SER A 1 187 ? -21.984 -12.122 12.201 1.00 61.41 187 SER A CA 1
ATOM 1537 C C . SER A 1 187 ? -20.579 -12.000 11.591 1.00 61.41 187 SER A C 1
ATOM 1539 O O . SER A 1 187 ? -20.378 -11.284 10.607 1.00 61.41 187 SER A O 1
ATOM 1541 N N . VAL A 1 188 ? -19.621 -12.759 12.133 1.00 68.44 188 VAL A N 1
ATOM 1542 C CA . VAL A 1 188 ? -18.244 -12.927 11.617 1.00 68.44 188 VAL A CA 1
ATOM 1543 C C . VAL A 1 188 ? -18.220 -13.284 10.120 1.00 68.44 188 VAL A C 1
ATOM 1545 O O . VAL A 1 188 ? -17.295 -12.902 9.408 1.00 68.44 188 VAL A O 1
ATOM 1548 N N . GLY A 1 189 ? -19.273 -13.935 9.610 1.00 75.38 189 GLY A N 1
ATOM 1549 C CA . GLY A 1 189 ? -19.372 -14.386 8.217 1.00 75.38 189 GLY A CA 1
ATOM 1550 C C . GLY A 1 189 ? -19.359 -13.292 7.136 1.00 75.38 189 GLY A C 1
ATOM 1551 O O . GLY A 1 189 ? -19.103 -13.596 5.978 1.00 75.38 189 GLY A O 1
ATOM 1552 N N . VAL A 1 190 ? -19.610 -12.015 7.454 1.00 84.06 190 VAL A N 1
ATOM 1553 C CA . VAL A 1 190 ? -19.443 -10.935 6.450 1.00 84.06 190 VAL A CA 1
ATOM 1554 C C . VAL A 1 190 ? -17.967 -10.651 6.216 1.00 84.06 190 VAL A C 1
ATOM 1556 O O . VAL A 1 190 ? -17.526 -10.480 5.082 1.00 84.06 190 VAL A O 1
ATOM 1559 N N . TRP A 1 191 ? -17.194 -10.622 7.299 1.00 87.19 191 TRP A N 1
ATOM 1560 C CA . TRP A 1 191 ? -15.774 -10.311 7.259 1.00 87.19 191 TRP A CA 1
ATOM 1561 C C . TRP A 1 191 ? -14.970 -11.402 6.563 1.00 87.19 191 TRP A C 1
ATOM 1563 O O . TRP A 1 191 ? -14.007 -11.079 5.880 1.00 87.19 191 TRP A O 1
ATOM 1573 N N . THR A 1 192 ? -15.388 -12.668 6.652 1.00 88.75 192 THR A N 1
ATOM 1574 C CA . THR A 1 192 ? -14.755 -13.760 5.896 1.00 88.75 192 THR A CA 1
ATOM 1575 C C . THR A 1 192 ? -14.870 -13.541 4.390 1.00 88.75 192 THR A C 1
ATOM 1577 O O . THR A 1 192 ? -13.864 -13.636 3.695 1.00 88.75 192 THR A O 1
ATOM 1580 N N . ASN A 1 193 ? -16.047 -13.140 3.897 1.00 89.38 193 ASN A N 1
ATOM 1581 C CA . ASN A 1 193 ? -16.250 -12.851 2.473 1.00 89.38 193 ASN A CA 1
ATOM 1582 C C . ASN A 1 193 ? -15.420 -11.637 2.021 1.00 89.38 193 ASN A C 1
ATOM 1584 O O . ASN A 1 193 ? -14.875 -11.620 0.919 1.00 89.38 193 ASN A O 1
ATOM 1588 N N . VAL A 1 194 ? -15.297 -10.617 2.879 1.00 91.00 194 VAL A N 1
ATOM 1589 C CA . VAL A 1 194 ? -14.451 -9.442 2.611 1.00 91.00 194 VAL A CA 1
ATOM 1590 C C . VAL A 1 194 ? -12.970 -9.834 2.550 1.00 91.00 194 VAL A C 1
ATOM 1592 O O . VAL A 1 194 ? -12.267 -9.421 1.631 1.00 91.00 194 VAL A O 1
ATOM 1595 N N . LEU A 1 195 ? -12.495 -10.651 3.492 1.00 91.94 195 LEU A N 1
ATOM 1596 C CA . LEU A 1 195 ? -11.113 -11.138 3.524 1.00 91.94 195 LEU A CA 1
ATOM 1597 C C . LEU A 1 195 ? -10.781 -12.013 2.310 1.00 91.94 195 LEU A C 1
ATOM 1599 O O . LEU A 1 195 ? -9.696 -11.875 1.750 1.00 91.94 195 LEU A O 1
ATOM 1603 N N . GLU A 1 196 ? -11.712 -12.862 1.873 1.00 94.00 196 GLU A N 1
ATOM 1604 C CA . GLU A 1 196 ? -11.567 -13.664 0.656 1.00 94.00 196 GLU A CA 1
ATOM 1605 C C . GLU A 1 196 ? -11.435 -12.774 -0.588 1.00 94.00 196 GLU A C 1
ATOM 1607 O O . GLU A 1 196 ? -10.504 -12.945 -1.378 1.00 94.00 196 GLU A O 1
ATOM 1612 N N . ALA A 1 197 ? -12.293 -11.755 -0.718 1.00 93.31 197 ALA A N 1
ATOM 1613 C CA . ALA A 1 197 ? -12.216 -10.789 -1.813 1.00 93.31 197 ALA A CA 1
ATOM 1614 C C . ALA A 1 197 ? -10.880 -10.022 -1.823 1.00 93.31 197 ALA A C 1
ATOM 1616 O O . ALA A 1 197 ? -10.262 -9.868 -2.879 1.00 93.31 197 ALA A O 1
ATOM 1617 N N . ILE A 1 198 ? -10.397 -9.586 -0.652 1.00 95.00 198 ILE A N 1
ATOM 1618 C CA . ILE A 1 198 ? -9.071 -8.962 -0.511 1.00 95.00 198 ILE A CA 1
ATOM 1619 C C . ILE A 1 198 ? -7.967 -9.946 -0.917 1.00 95.00 198 ILE A C 1
ATOM 1621 O O . ILE A 1 198 ? -7.014 -9.542 -1.578 1.00 95.00 198 ILE A O 1
ATOM 1625 N N . GLY A 1 199 ? -8.087 -11.226 -0.557 1.00 95.12 199 GLY A N 1
ATOM 1626 C CA . GLY A 1 199 ? -7.126 -12.268 -0.919 1.00 95.12 199 GLY A CA 1
ATOM 1627 C C . GLY A 1 199 ? -6.983 -12.439 -2.433 1.00 95.12 199 GLY A C 1
ATOM 1628 O O . GLY A 1 199 ? -5.866 -12.429 -2.951 1.00 95.12 199 GLY A O 1
ATOM 1629 N N . VAL A 1 200 ? -8.101 -12.510 -3.160 1.00 96.50 200 VAL A N 1
ATOM 1630 C CA . VAL A 1 200 ? -8.092 -12.569 -4.633 1.00 96.50 200 VAL A CA 1
ATOM 1631 C C . VAL A 1 200 ? -7.487 -11.293 -5.228 1.00 96.50 200 VAL A C 1
ATOM 1633 O O . VAL A 1 200 ? -6.622 -11.361 -6.105 1.00 96.50 200 VAL A O 1
ATOM 1636 N N . LEU A 1 201 ? -7.881 -10.122 -4.715 1.00 95.12 201 LEU A N 1
ATOM 1637 C CA . LEU A 1 201 ? -7.346 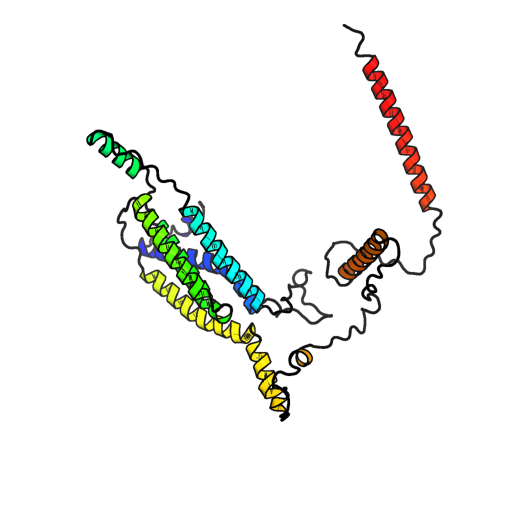-8.836 -5.168 1.00 95.12 201 LEU A CA 1
ATOM 1638 C C . LEU A 1 201 ? -5.840 -8.702 -4.892 1.00 95.12 201 LEU A C 1
ATOM 1640 O O . LEU A 1 201 ? -5.128 -8.089 -5.686 1.00 95.12 201 LEU A O 1
ATOM 1644 N N . ALA A 1 202 ? -5.335 -9.293 -3.808 1.00 96.06 202 ALA A N 1
ATOM 1645 C CA . ALA A 1 202 ? -3.919 -9.289 -3.459 1.00 96.06 202 ALA A CA 1
ATOM 1646 C C . ALA A 1 202 ? -3.070 -10.034 -4.486 1.00 96.06 202 ALA A C 1
ATOM 1648 O O . ALA A 1 202 ? -2.022 -9.527 -4.882 1.00 96.06 202 ALA A O 1
ATOM 1649 N N . VAL A 1 203 ? -3.522 -11.188 -4.977 1.00 96.31 203 VAL A N 1
ATOM 1650 C CA . VAL A 1 203 ? -2.793 -11.925 -6.022 1.00 96.31 203 VAL A CA 1
ATOM 1651 C C . VAL A 1 203 ? -2.686 -11.088 -7.298 1.00 96.31 203 VAL A C 1
ATOM 1653 O O . VAL A 1 203 ? -1.594 -10.929 -7.844 1.00 96.31 203 VAL A O 1
ATOM 1656 N N . ILE A 1 204 ? -3.802 -10.493 -7.733 1.00 95.50 204 ILE A N 1
ATOM 1657 C CA . ILE A 1 204 ? -3.853 -9.650 -8.937 1.00 95.50 204 ILE A CA 1
ATOM 1658 C C . ILE A 1 204 ? -2.954 -8.420 -8.767 1.00 95.50 204 ILE A C 1
ATOM 1660 O O . ILE A 1 204 ? -2.119 -8.133 -9.623 1.00 95.50 204 ILE A O 1
ATOM 1664 N N . THR A 1 205 ? -3.092 -7.715 -7.643 1.00 94.50 205 THR A N 1
ATOM 1665 C CA . THR A 1 205 ? -2.365 -6.469 -7.377 1.00 94.50 205 THR A CA 1
ATOM 1666 C C . THR A 1 205 ? -0.861 -6.709 -7.308 1.00 94.50 205 THR A C 1
ATOM 1668 O O . THR A 1 205 ? -0.116 -6.011 -7.987 1.00 94.50 205 THR A O 1
ATOM 1671 N N . ASN A 1 206 ? -0.392 -7.725 -6.575 1.00 94.31 206 ASN A N 1
ATOM 1672 C CA . ASN A 1 206 ? 1.042 -8.024 -6.505 1.00 94.31 206 ASN A CA 1
ATOM 1673 C C . ASN A 1 206 ? 1.613 -8.456 -7.861 1.00 94.31 206 ASN A C 1
ATOM 1675 O O . ASN A 1 206 ? 2.723 -8.052 -8.205 1.00 94.31 206 ASN A O 1
ATOM 1679 N N . GLY A 1 207 ? 0.858 -9.228 -8.652 1.00 93.81 207 GLY A N 1
ATOM 1680 C CA . GLY A 1 207 ? 1.262 -9.586 -10.013 1.00 93.81 207 GLY A CA 1
ATOM 1681 C C . GLY A 1 207 ? 1.461 -8.351 -10.894 1.00 93.81 207 GLY A C 1
ATOM 1682 O O . GLY A 1 207 ? 2.490 -8.219 -11.558 1.00 93.81 207 GLY A O 1
ATOM 1683 N N . LEU A 1 208 ? 0.521 -7.403 -10.840 1.00 92.62 208 LEU A N 1
ATOM 1684 C CA . LEU A 1 208 ? 0.628 -6.139 -11.567 1.00 92.62 208 LEU A CA 1
ATOM 1685 C C . LEU A 1 208 ? 1.749 -5.243 -11.020 1.00 92.62 208 LEU A C 1
ATOM 1687 O O . LEU A 1 208 ? 2.451 -4.623 -11.810 1.00 92.62 208 LEU A O 1
ATOM 1691 N N . VAL A 1 209 ? 1.970 -5.188 -9.704 1.00 92.50 209 VAL A N 1
ATOM 1692 C CA . VAL A 1 209 ? 3.071 -4.412 -9.101 1.00 92.50 209 VAL A CA 1
ATOM 1693 C C . VAL A 1 209 ? 4.428 -4.937 -9.573 1.00 92.50 209 VAL A C 1
ATOM 1695 O O . VAL A 1 209 ? 5.299 -4.152 -9.945 1.00 92.50 209 VAL A O 1
ATOM 1698 N N . ILE A 1 210 ? 4.614 -6.258 -9.620 1.00 92.19 210 ILE A N 1
ATOM 1699 C CA . ILE A 1 210 ? 5.859 -6.860 -10.117 1.00 92.19 210 ILE A CA 1
ATOM 1700 C C . ILE A 1 210 ? 6.004 -6.623 -11.624 1.00 92.19 210 ILE A C 1
ATOM 1702 O O . ILE A 1 210 ? 7.079 -6.238 -12.081 1.00 92.19 210 ILE A O 1
ATOM 1706 N N . GLY A 1 211 ? 4.939 -6.836 -12.399 1.00 90.31 211 GLY A N 1
ATOM 1707 C CA . GLY A 1 211 ? 4.996 -6.749 -13.858 1.00 90.31 211 GLY A CA 1
ATOM 1708 C C . GLY A 1 211 ? 5.101 -5.324 -14.402 1.00 90.31 211 GLY A C 1
ATOM 1709 O O . GLY A 1 211 ? 5.817 -5.090 -15.372 1.00 90.31 211 GLY A O 1
ATOM 1710 N N . ILE A 1 212 ? 4.386 -4.380 -13.790 1.00 88.19 212 ILE A N 1
ATOM 1711 C CA . ILE A 1 212 ? 4.252 -3.004 -14.277 1.00 88.19 212 ILE A CA 1
ATOM 1712 C C . ILE A 1 212 ? 5.121 -2.058 -13.462 1.00 88.19 212 ILE A C 1
ATOM 1714 O O . ILE A 1 212 ? 5.850 -1.268 -14.041 1.00 88.19 212 ILE A O 1
ATOM 1718 N N . THR A 1 213 ? 5.054 -2.084 -12.135 1.00 87.62 213 THR A N 1
ATOM 1719 C CA . THR A 1 213 ? 5.710 -1.055 -11.311 1.00 87.62 213 THR A CA 1
ATOM 1720 C C . THR A 1 213 ? 7.190 -1.349 -11.067 1.00 87.62 213 THR A C 1
ATOM 1722 O O . THR A 1 213 ? 7.976 -0.416 -10.912 1.00 87.62 213 THR A O 1
ATOM 1725 N N . SER A 1 214 ? 7.588 -2.622 -11.025 1.00 88.75 214 SER A N 1
ATOM 1726 C CA . SER A 1 214 ? 8.966 -3.005 -10.712 1.00 88.75 214 SER A CA 1
ATOM 1727 C C . SER A 1 214 ? 9.893 -3.001 -11.934 1.00 88.75 214 SER A C 1
ATOM 1729 O O . SER A 1 214 ? 9.504 -3.360 -13.045 1.00 88.75 214 SER A O 1
ATOM 1731 N N . ASP A 1 215 ? 11.174 -2.715 -11.694 1.00 87.06 215 ASP A N 1
ATOM 1732 C CA . ASP A 1 215 ? 12.246 -2.860 -12.688 1.00 87.06 215 ASP A CA 1
ATOM 1733 C C . ASP A 1 215 ? 12.641 -4.323 -12.957 1.00 87.06 215 ASP A C 1
ATOM 1735 O O . ASP A 1 215 ? 13.615 -4.587 -13.665 1.00 87.06 215 ASP A O 1
ATOM 1739 N N . PHE A 1 216 ? 11.924 -5.301 -12.397 1.00 89.38 216 PHE A N 1
ATOM 1740 C CA . PHE A 1 216 ? 12.280 -6.710 -12.536 1.00 89.38 216 PHE A CA 1
ATOM 1741 C C . PHE A 1 216 ? 12.204 -7.184 -13.994 1.00 89.38 216 PHE A C 1
ATOM 1743 O O . PHE A 1 216 ? 13.157 -7.782 -14.495 1.00 89.38 216 PHE A O 1
ATOM 1750 N N . ILE A 1 217 ? 11.109 -6.873 -14.698 1.00 90.88 217 ILE A N 1
ATOM 1751 C CA . ILE A 1 217 ? 10.906 -7.309 -16.088 1.00 90.88 217 ILE A CA 1
ATOM 1752 C C . ILE A 1 217 ? 11.910 -6.648 -17.053 1.00 90.88 217 ILE A C 1
ATOM 1754 O O . ILE A 1 217 ? 12.566 -7.387 -17.790 1.00 90.88 217 ILE A O 1
ATOM 1758 N N . PRO A 1 218 ? 12.126 -5.314 -17.046 1.00 89.19 218 PRO A N 1
ATOM 1759 C CA . PRO A 1 218 ? 13.130 -4.686 -17.910 1.00 89.19 218 PRO A CA 1
ATOM 1760 C C . PRO A 1 218 ? 14.552 -5.211 -17.681 1.00 89.19 218 PRO A C 1
ATOM 1762 O O . PRO A 1 218 ? 15.293 -5.427 -18.641 1.00 89.19 218 PRO A O 1
ATOM 1765 N N . ARG A 1 219 ? 14.931 -5.485 -16.425 1.00 89.00 219 ARG A N 1
ATOM 1766 C CA . ARG A 1 219 ? 16.233 -6.092 -16.099 1.00 89.00 219 ARG A CA 1
ATOM 1767 C C . ARG A 1 219 ? 16.360 -7.495 -16.680 1.00 89.00 219 ARG A C 1
ATOM 1769 O O . ARG A 1 219 ? 17.399 -7.819 -17.248 1.00 89.00 219 ARG A O 1
ATOM 1776 N N . LEU A 1 220 ? 15.307 -8.304 -16.583 1.00 90.88 220 LEU A N 1
ATOM 1777 C CA . LEU A 1 220 ? 15.284 -9.652 -17.147 1.00 90.88 220 LEU A CA 1
ATOM 1778 C C . LEU A 1 220 ? 15.423 -9.625 -18.677 1.00 90.88 220 LEU A C 1
ATOM 1780 O O . LEU A 1 220 ? 16.239 -10.353 -19.241 1.00 90.88 220 LEU A O 1
ATOM 1784 N N . VAL A 1 221 ? 14.674 -8.739 -19.342 1.00 91.81 221 VAL A N 1
ATOM 1785 C CA . VAL A 1 221 ? 14.743 -8.543 -20.798 1.00 91.81 221 VAL A CA 1
ATOM 1786 C C . VAL A 1 221 ? 16.135 -8.079 -21.221 1.00 91.81 221 VAL A C 1
ATOM 1788 O O . VAL A 1 221 ? 16.680 -8.598 -22.194 1.00 91.81 221 VAL A O 1
ATOM 1791 N N . TYR A 1 222 ? 16.751 -7.156 -20.479 1.00 89.94 222 TYR A N 1
ATOM 1792 C CA . TYR A 1 222 ? 18.123 -6.745 -20.759 1.00 89.94 222 TYR A CA 1
ATOM 1793 C C . TYR A 1 222 ? 19.092 -7.917 -20.602 1.00 89.94 222 TYR A C 1
ATOM 1795 O O . TYR A 1 222 ? 19.864 -8.183 -21.512 1.00 89.94 222 TYR A O 1
ATOM 1803 N N . GLN A 1 223 ? 19.021 -8.675 -19.508 1.00 88.06 223 GLN A N 1
ATOM 1804 C CA . GLN A 1 223 ? 19.944 -9.780 -19.247 1.00 88.06 223 GLN A CA 1
ATOM 1805 C C . GLN A 1 223 ? 19.946 -10.852 -20.344 1.00 88.06 223 GLN A C 1
ATOM 1807 O O . GLN A 1 223 ? 21.021 -11.318 -20.723 1.00 88.06 223 GLN A O 1
ATOM 1812 N N . PHE A 1 224 ? 18.764 -11.246 -20.823 1.00 88.31 224 PHE A N 1
ATOM 1813 C CA . PHE A 1 224 ? 18.613 -12.352 -21.772 1.00 88.31 224 PHE A CA 1
ATOM 1814 C C . PHE A 1 224 ? 18.513 -11.920 -23.239 1.00 88.31 224 PHE A C 1
ATOM 1816 O O . PHE A 1 224 ? 18.783 -12.737 -24.113 1.00 88.31 224 PHE A O 1
ATOM 1823 N N . GLY A 1 225 ? 18.134 -10.670 -23.523 1.00 87.25 225 GLY A N 1
ATOM 1824 C CA . GLY A 1 225 ? 17.892 -10.195 -24.890 1.00 87.25 225 GLY A CA 1
ATOM 1825 C C . GLY A 1 225 ? 18.936 -9.225 -25.443 1.00 87.25 225 GLY A C 1
ATOM 1826 O O . GLY A 1 225 ? 19.253 -9.297 -26.624 1.00 87.25 225 GLY A O 1
ATOM 1827 N N . TYR A 1 226 ? 19.468 -8.317 -24.617 1.00 86.00 226 TYR A N 1
ATOM 1828 C CA . TYR A 1 226 ? 20.264 -7.172 -25.101 1.00 86.00 226 TYR A CA 1
ATOM 1829 C C . TYR A 1 226 ? 21.631 -7.012 -24.421 1.00 86.00 226 TYR A C 1
ATOM 1831 O O . TYR A 1 226 ? 22.500 -6.297 -24.918 1.00 86.00 226 TYR A O 1
ATOM 1839 N N . GLY A 1 227 ? 21.820 -7.648 -23.269 1.00 85.88 227 GLY A N 1
ATOM 1840 C CA . GLY A 1 227 ? 22.979 -7.479 -22.412 1.00 85.88 227 GLY A CA 1
ATOM 1841 C C . GLY A 1 227 ? 24.203 -8.267 -22.886 1.00 85.88 227 GLY A C 1
ATOM 1842 O O . GLY A 1 227 ? 24.112 -9.136 -23.756 1.00 85.88 227 GLY A O 1
ATOM 1843 N N . PRO A 1 228 ? 25.372 -8.023 -22.272 1.00 84.81 228 PRO A N 1
ATOM 1844 C CA . PRO A 1 228 ? 26.628 -8.684 -22.632 1.00 84.81 228 PRO A CA 1
ATOM 1845 C C . PRO A 1 228 ? 26.557 -10.219 -22.570 1.00 84.81 228 PRO A C 1
ATOM 1847 O O . PRO A 1 228 ? 27.204 -10.888 -23.371 1.00 84.81 228 PRO A O 1
ATOM 1850 N N . CYS A 1 229 ? 25.727 -10.778 -21.683 1.00 83.19 229 CYS A N 1
ATOM 1851 C CA . CYS A 1 229 ? 25.518 -12.225 -21.580 1.00 83.19 229 CYS A CA 1
ATOM 1852 C C . CYS A 1 229 ? 24.667 -12.814 -22.715 1.00 83.19 229 CYS A C 1
ATOM 1854 O O . CYS A 1 229 ? 24.874 -13.970 -23.068 1.00 83.19 229 CYS A O 1
ATOM 1856 N N . ALA A 1 230 ? 23.773 -12.031 -23.328 1.00 82.25 230 ALA A N 1
ATOM 1857 C CA . ALA A 1 230 ? 23.068 -12.429 -24.549 1.00 82.25 230 ALA A CA 1
ATOM 1858 C C . ALA A 1 230 ? 24.000 -12.376 -25.773 1.00 82.25 230 ALA A C 1
ATOM 1860 O O . ALA A 1 230 ? 23.941 -13.234 -26.648 1.00 82.25 230 ALA A O 1
ATOM 1861 N N . ASN A 1 231 ? 24.926 -11.411 -25.786 1.00 81.75 231 ASN A N 1
ATOM 1862 C CA . ASN A 1 231 ? 25.898 -11.209 -26.865 1.00 81.75 231 ASN A CA 1
ATOM 1863 C C . ASN A 1 231 ? 27.160 -12.094 -26.747 1.00 81.75 231 ASN A C 1
ATOM 1865 O O . ASN A 1 231 ? 28.090 -11.937 -27.535 1.00 81.75 231 ASN A O 1
ATOM 1869 N N . GLY A 1 232 ? 27.220 -13.008 -25.769 1.00 80.44 232 GLY A N 1
ATOM 1870 C CA . GLY A 1 232 ? 28.324 -13.964 -25.608 1.00 80.44 232 GLY A CA 1
ATOM 1871 C C . GLY A 1 232 ? 29.619 -13.390 -25.015 1.00 80.44 232 GLY A C 1
ATOM 1872 O O . GLY A 1 232 ? 30.681 -13.990 -25.171 1.00 80.44 232 GLY A O 1
ATOM 1873 N N . VAL A 1 233 ? 29.566 -12.243 -24.332 1.00 82.50 233 VAL A N 1
ATOM 1874 C CA . VAL A 1 233 ? 30.740 -11.613 -23.705 1.00 82.50 233 VAL A CA 1
ATOM 1875 C C . VAL A 1 233 ? 31.005 -12.246 -22.334 1.00 82.50 233 VAL A C 1
ATOM 1877 O O . VAL A 1 233 ? 30.230 -12.070 -21.398 1.00 82.50 233 VAL A O 1
ATOM 1880 N N . THR A 1 234 ? 32.120 -12.967 -22.189 1.00 75.69 234 THR A N 1
ATOM 1881 C CA . THR A 1 234 ? 32.416 -13.795 -21.000 1.00 75.69 234 THR A CA 1
ATOM 1882 C C . THR A 1 234 ? 33.156 -13.073 -19.868 1.00 75.69 234 THR A C 1
ATOM 1884 O O . THR A 1 234 ? 33.256 -13.614 -18.771 1.00 75.69 234 THR A O 1
ATOM 1887 N N . ASN A 1 235 ? 33.662 -11.855 -20.099 1.00 79.06 235 ASN A N 1
ATOM 1888 C CA . ASN A 1 235 ? 34.535 -11.135 -19.153 1.00 79.06 235 ASN A CA 1
ATOM 1889 C C . ASN A 1 235 ? 33.851 -9.961 -18.424 1.00 79.06 235 ASN A C 1
ATOM 1891 O O . ASN A 1 235 ? 34.522 -9.147 -17.794 1.00 79.06 235 ASN A O 1
ATOM 1895 N N . THR A 1 236 ? 32.523 -9.845 -18.504 1.00 82.75 236 THR A N 1
ATOM 1896 C CA . THR A 1 236 ? 31.764 -8.747 -17.881 1.00 82.75 236 THR A CA 1
ATOM 1897 C C . THR A 1 236 ? 30.503 -9.259 -17.200 1.00 82.75 236 THR A C 1
ATOM 1899 O O . THR A 1 236 ? 29.837 -10.148 -17.723 1.00 82.75 236 THR A O 1
ATOM 1902 N N . HIS A 1 237 ? 30.124 -8.663 -16.065 1.00 84.31 237 HIS A N 1
ATOM 1903 C CA . HIS A 1 237 ? 28.843 -8.959 -15.418 1.00 84.31 237 HIS A CA 1
ATOM 1904 C C . HIS A 1 237 ? 27.663 -8.700 -16.368 1.00 84.31 237 HIS A C 1
ATOM 1906 O O . HIS A 1 237 ? 27.625 -7.669 -17.039 1.00 84.31 237 HIS A O 1
ATOM 1912 N N . CYS A 1 238 ? 26.657 -9.585 -16.362 1.00 84.06 238 CYS A N 1
ATOM 1913 C CA . CYS A 1 238 ? 25.507 -9.514 -17.274 1.00 84.06 238 CYS A CA 1
ATOM 1914 C C . CYS A 1 238 ? 24.706 -8.204 -17.209 1.00 84.06 238 CYS A C 1
ATOM 1916 O O . CYS A 1 238 ? 24.054 -7.843 -18.181 1.00 84.06 238 CYS A O 1
ATOM 1918 N N . MET A 1 239 ? 24.753 -7.493 -16.078 1.00 83.88 239 MET A N 1
ATOM 1919 C CA . MET A 1 239 ? 24.056 -6.215 -15.876 1.00 83.88 239 MET A CA 1
ATOM 1920 C C . MET A 1 239 ? 24.927 -4.985 -16.159 1.00 83.88 239 MET A C 1
ATOM 1922 O O . MET A 1 239 ? 24.477 -3.853 -15.973 1.00 83.88 239 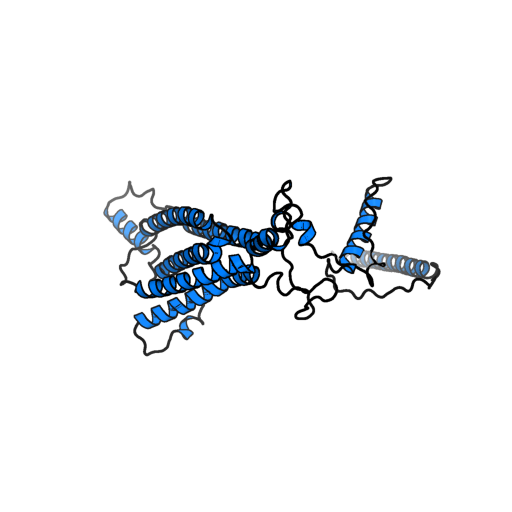MET A O 1
ATOM 1926 N N . SER A 1 240 ? 26.172 -5.178 -16.602 1.00 85.81 240 SER A N 1
ATOM 1927 C CA . SER A 1 240 ? 27.038 -4.063 -16.976 1.00 85.81 240 SER A CA 1
ATOM 1928 C C . SER A 1 240 ? 26.415 -3.287 -18.141 1.00 85.81 240 SER A C 1
ATOM 1930 O O . SER A 1 240 ? 25.929 -3.877 -19.108 1.00 85.81 240 SER A O 1
ATOM 1932 N N . GLY A 1 241 ? 26.377 -1.959 -18.025 1.00 85.06 241 GLY A N 1
ATOM 1933 C CA . GLY A 1 241 ? 25.801 -1.079 -19.047 1.00 85.06 241 GLY A CA 1
ATOM 1934 C C . GLY A 1 241 ? 24.268 -0.982 -19.074 1.00 85.06 241 GLY A C 1
ATOM 1935 O O . GLY A 1 241 ? 23.754 -0.288 -19.950 1.00 85.06 241 GLY A O 1
ATOM 1936 N N . TYR A 1 242 ? 23.540 -1.597 -18.125 1.00 86.50 242 TYR A N 1
ATOM 1937 C CA . TYR A 1 242 ? 22.067 -1.533 -18.065 1.00 86.50 242 TYR A CA 1
ATOM 1938 C C . TYR A 1 242 ? 21.554 -0.088 -18.086 1.00 86.50 242 TYR A C 1
ATOM 1940 O O . TYR A 1 242 ? 20.791 0.275 -18.972 1.00 86.50 242 TYR A O 1
ATOM 1948 N N . ILE A 1 243 ? 22.054 0.763 -17.180 1.00 86.88 243 ILE A N 1
ATOM 1949 C CA . ILE A 1 243 ? 21.599 2.159 -17.052 1.00 86.88 243 ILE A CA 1
ATOM 1950 C C . ILE A 1 243 ? 21.820 2.940 -18.357 1.00 86.88 243 ILE A C 1
ATOM 1952 O O . ILE A 1 243 ? 20.922 3.636 -18.821 1.00 86.88 243 ILE A O 1
ATOM 1956 N N . ASN A 1 244 ? 22.988 2.787 -18.986 1.00 86.56 244 ASN A N 1
ATOM 1957 C CA . ASN A 1 244 ? 23.307 3.489 -20.232 1.00 86.56 244 ASN A CA 1
ATOM 1958 C C . ASN A 1 244 ? 22.434 3.015 -21.408 1.00 86.56 244 ASN A C 1
ATOM 1960 O O . ASN A 1 244 ? 22.107 3.798 -22.288 1.00 86.56 244 ASN A O 1
ATOM 1964 N N . SER A 1 245 ? 22.028 1.743 -21.401 1.00 83.44 245 SER A N 1
ATOM 1965 C CA . SER A 1 245 ? 21.170 1.162 -22.442 1.00 83.44 245 SER A CA 1
ATOM 1966 C C . SER A 1 245 ? 19.683 1.458 -22.226 1.00 83.44 245 SER A C 1
ATOM 1968 O O . SER A 1 245 ? 18.909 1.447 -23.178 1.00 83.44 245 SER A O 1
ATOM 1970 N N . THR A 1 246 ? 19.267 1.706 -20.981 1.00 85.88 246 THR A N 1
ATOM 1971 C CA . THR A 1 246 ? 17.875 2.039 -20.639 1.00 85.88 246 THR A CA 1
ATOM 1972 C C . THR A 1 246 ? 17.541 3.510 -20.846 1.00 85.88 246 THR A C 1
ATOM 1974 O O . THR A 1 246 ? 16.382 3.851 -21.067 1.00 85.88 246 THR A O 1
ATOM 1977 N N . LEU A 1 247 ? 18.537 4.392 -20.744 1.00 83.50 247 LEU A N 1
ATOM 1978 C CA . LEU A 1 247 ? 18.337 5.825 -20.908 1.00 83.50 247 LEU A CA 1
ATOM 1979 C C . LEU A 1 247 ? 18.180 6.167 -22.391 1.00 83.50 247 LEU A C 1
ATOM 1981 O O . LEU A 1 247 ? 19.022 5.834 -23.222 1.00 83.50 247 LEU A O 1
ATOM 1985 N N . THR A 1 248 ? 17.114 6.886 -22.727 1.00 78.00 248 THR A N 1
ATOM 1986 C CA . THR A 1 248 ? 16.920 7.419 -24.076 1.00 78.00 248 THR A CA 1
ATOM 1987 C C . THR A 1 248 ? 17.620 8.764 -24.210 1.00 78.00 248 THR A C 1
ATOM 1989 O O . THR A 1 248 ? 17.346 9.687 -23.441 1.00 78.00 248 THR A O 1
ATOM 1992 N N . MET A 1 249 ? 18.488 8.907 -25.211 1.00 77.19 249 MET A N 1
ATOM 1993 C CA . MET A 1 249 ? 19.098 10.196 -25.524 1.00 77.19 249 MET A CA 1
ATOM 1994 C C . MET A 1 249 ? 18.086 11.081 -26.255 1.00 77.19 249 MET A C 1
ATOM 1996 O O . MET A 1 249 ? 17.658 10.765 -27.363 1.00 77.19 249 MET A O 1
ATOM 2000 N N . TYR A 1 250 ? 17.721 12.205 -25.644 1.00 69.31 250 TYR A N 1
ATOM 2001 C CA . TYR A 1 250 ? 16.950 13.252 -26.303 1.00 69.31 250 TYR A CA 1
ATOM 2002 C C . TYR A 1 250 ? 17.897 14.368 -26.735 1.00 69.31 250 TYR A C 1
ATOM 2004 O O . TYR A 1 250 ? 18.492 15.051 -25.900 1.00 69.31 250 TYR A O 1
ATOM 2012 N N . THR A 1 251 ? 18.055 14.558 -28.044 1.00 69.19 251 THR A N 1
ATOM 2013 C CA . THR A 1 251 ? 18.746 15.733 -28.571 1.00 69.19 251 THR A CA 1
ATOM 2014 C C . THR A 1 251 ? 17.776 16.902 -28.533 1.00 69.19 251 THR A C 1
ATOM 2016 O O . THR A 1 251 ? 16.748 16.910 -29.207 1.00 69.19 251 THR A O 1
ATOM 2019 N N . ALA A 1 252 ? 18.100 17.926 -27.750 1.00 62.88 252 ALA A N 1
ATOM 2020 C CA . ALA A 1 252 ? 17.299 19.141 -27.667 1.00 62.88 252 ALA A CA 1
ATOM 2021 C C . ALA A 1 252 ? 17.486 20.046 -28.903 1.00 62.88 252 ALA A C 1
ATOM 2023 O O . ALA A 1 252 ? 17.674 21.257 -28.807 1.00 62.88 252 ALA A O 1
ATOM 2024 N N . ALA A 1 253 ? 17.448 19.454 -30.093 1.00 59.09 253 ALA A N 1
ATOM 2025 C CA . ALA A 1 253 ? 17.647 20.125 -31.362 1.00 59.09 253 ALA A CA 1
ATOM 2026 C C . ALA A 1 253 ? 16.319 20.723 -31.843 1.00 59.09 253 ALA A C 1
ATOM 2028 O O . ALA A 1 253 ? 15.690 20.194 -32.755 1.00 59.09 253 ALA A O 1
ATOM 2029 N N . LYS A 1 254 ? 15.874 21.803 -31.185 1.00 49.84 254 LYS A N 1
ATOM 2030 C CA . LYS A 1 254 ? 15.148 22.905 -31.853 1.00 49.84 254 LYS A CA 1
ATOM 2031 C C . LYS A 1 254 ? 14.812 24.099 -30.961 1.00 49.84 254 LYS A C 1
ATOM 2033 O O . LYS A 1 254 ? 14.660 25.176 -31.512 1.00 49.84 254 LYS A O 1
ATOM 2038 N N . ASN A 1 255 ? 14.748 23.946 -29.632 1.00 48.34 255 ASN A N 1
ATOM 2039 C CA . ASN A 1 255 ? 14.310 25.031 -28.730 1.00 48.34 255 ASN A CA 1
ATOM 2040 C C . ASN A 1 255 ? 15.193 25.254 -27.477 1.00 48.34 255 ASN A C 1
ATOM 2042 O O . ASN A 1 255 ? 14.835 26.079 -26.642 1.00 48.34 255 ASN A O 1
ATOM 2046 N N . MET A 1 256 ? 16.322 24.549 -27.303 1.00 45.16 256 MET A N 1
ATOM 2047 C CA . MET A 1 256 ? 17.204 24.736 -26.128 1.00 45.16 256 MET A CA 1
ATOM 2048 C C . MET A 1 256 ? 18.422 25.638 -26.362 1.00 45.16 256 MET A C 1
ATOM 2050 O O . MET A 1 256 ? 19.071 26.002 -25.387 1.00 45.16 256 MET A O 1
ATOM 2054 N N . GLU A 1 257 ? 18.706 26.092 -27.589 1.00 46.91 257 GLU A N 1
ATOM 2055 C CA . GLU A 1 257 ? 19.796 27.065 -27.813 1.00 46.91 257 GLU A CA 1
ATOM 2056 C C . GLU A 1 257 ? 19.575 28.399 -27.072 1.00 46.91 257 GLU A C 1
ATOM 2058 O O . GLU A 1 257 ? 20.511 29.173 -26.887 1.00 46.91 257 GLU A O 1
ATOM 2063 N N . GLN A 1 258 ? 18.358 28.651 -26.580 1.00 48.75 258 GLN A N 1
ATOM 2064 C CA . GLN A 1 258 ? 18.024 29.840 -25.800 1.00 48.75 258 GLN A CA 1
ATOM 2065 C C . GLN A 1 258 ? 18.186 29.664 -24.275 1.00 48.75 258 GLN A C 1
ATOM 2067 O O . GLN A 1 258 ? 18.160 30.659 -23.553 1.00 48.75 258 GLN A O 1
ATOM 2072 N N . PHE A 1 259 ? 18.399 28.442 -23.764 1.00 51.81 259 PHE A N 1
ATOM 2073 C CA . PHE A 1 259 ? 18.450 28.169 -22.319 1.00 51.81 259 PHE A CA 1
ATOM 2074 C C . PHE A 1 259 ? 19.587 27.208 -21.945 1.00 51.81 259 PHE A C 1
ATOM 2076 O O . PHE A 1 259 ? 19.362 26.055 -21.592 1.00 51.81 259 PHE A O 1
ATOM 2083 N N . ASN A 1 260 ? 20.827 27.704 -21.979 1.00 54.81 260 ASN A N 1
ATOM 2084 C CA . ASN A 1 260 ? 21.964 27.022 -21.353 1.00 54.81 260 ASN A CA 1
ATOM 2085 C C . ASN A 1 260 ? 21.925 27.200 -19.819 1.00 54.81 260 ASN A C 1
ATOM 2087 O O . ASN A 1 260 ? 21.596 28.298 -19.353 1.00 54.81 260 ASN A O 1
ATOM 2091 N N . PRO A 1 261 ? 22.295 26.177 -19.018 1.00 57.66 261 PRO A N 1
ATOM 2092 C CA . PRO A 1 261 ? 22.427 26.339 -17.573 1.00 57.66 261 PRO A CA 1
ATOM 2093 C C . PRO A 1 261 ? 23.495 27.401 -17.251 1.00 57.66 261 PRO A C 1
ATOM 2095 O O . PRO A 1 261 ? 24.499 27.501 -17.969 1.00 57.66 261 PRO A O 1
ATOM 2098 N N . PRO A 1 262 ? 23.315 28.215 -16.190 1.00 63.19 262 PRO A N 1
ATOM 2099 C CA . PRO A 1 262 ? 24.319 29.198 -15.809 1.00 63.19 262 PRO A CA 1
ATOM 2100 C C . PRO A 1 262 ? 25.639 28.494 -15.474 1.00 63.19 262 PRO A C 1
ATOM 2102 O O . PRO A 1 262 ? 25.652 27.466 -14.797 1.00 63.19 262 PRO A O 1
ATOM 2105 N N . SER A 1 263 ? 26.753 29.066 -15.937 1.00 66.19 263 SER A N 1
ATOM 2106 C CA . SER A 1 263 ? 28.104 28.592 -15.619 1.00 66.19 263 SER A CA 1
ATOM 2107 C C . SER A 1 263 ? 28.280 28.381 -14.105 1.00 66.19 263 SER A C 1
ATOM 2109 O O . SER A 1 263 ? 27.706 29.155 -13.327 1.00 66.19 263 SER A O 1
ATOM 2111 N N . PRO A 1 264 ? 29.078 27.381 -13.675 1.00 67.50 264 PRO A N 1
ATOM 2112 C CA . PRO A 1 264 ? 29.286 27.083 -12.261 1.00 67.50 264 PRO A CA 1
ATOM 2113 C C . PRO A 1 264 ? 29.729 28.328 -11.482 1.00 67.50 264 PRO A C 1
ATOM 2115 O O . PRO A 1 264 ? 30.455 29.178 -12.002 1.00 67.50 264 PRO A O 1
ATOM 2118 N N . LEU A 1 265 ? 29.242 28.442 -10.243 1.00 66.94 265 LEU A N 1
ATOM 2119 C CA . LEU A 1 265 ? 29.467 29.587 -9.360 1.00 66.94 265 LEU A CA 1
ATOM 2120 C C . LEU A 1 265 ? 30.972 29.788 -9.137 1.00 66.94 265 LEU A C 1
ATOM 2122 O O . LEU A 1 265 ? 31.616 29.027 -8.418 1.00 66.94 265 LEU A O 1
ATOM 2126 N N . LEU A 1 266 ? 31.536 30.820 -9.764 1.00 63.97 266 LEU A N 1
ATOM 2127 C CA . LEU A 1 266 ? 32.922 31.213 -9.545 1.00 63.97 266 LEU A CA 1
ATOM 2128 C C . LEU A 1 266 ? 32.974 32.089 -8.284 1.00 63.97 266 LEU A C 1
ATOM 2130 O O . LEU A 1 266 ? 32.465 33.213 -8.279 1.00 63.97 266 LEU A O 1
ATOM 2134 N N . LEU A 1 267 ? 33.555 31.569 -7.198 1.00 67.06 267 LEU A N 1
ATOM 2135 C CA . LEU A 1 267 ? 33.696 32.270 -5.912 1.00 67.06 267 LEU A CA 1
ATOM 2136 C C . LEU A 1 267 ? 34.837 33.305 -5.949 1.00 67.06 267 LEU A C 1
ATOM 2138 O O . LEU A 1 267 ? 35.794 33.242 -5.183 1.00 67.06 267 LEU A O 1
ATOM 2142 N N . THR A 1 268 ? 34.748 34.275 -6.853 1.00 60.12 268 THR A N 1
ATOM 2143 C CA . THR A 1 268 ? 35.723 35.369 -6.970 1.00 60.12 268 THR A CA 1
ATOM 2144 C C . THR A 1 268 ? 35.039 36.720 -6.791 1.00 60.12 268 THR A C 1
ATOM 2146 O O . THR A 1 268 ? 34.090 37.034 -7.509 1.00 60.12 268 THR A O 1
ATOM 2149 N N . GLY A 1 269 ? 35.535 37.533 -5.852 1.00 72.06 269 GLY A N 1
ATOM 2150 C CA . GLY A 1 269 ? 34.989 38.855 -5.524 1.00 72.06 269 GLY A CA 1
ATOM 2151 C C . GLY A 1 269 ? 33.963 38.837 -4.383 1.00 72.06 269 GLY A C 1
ATOM 2152 O O . GLY A 1 269 ? 34.023 37.993 -3.493 1.00 72.06 269 GLY A O 1
ATOM 2153 N N . ASN A 1 270 ? 33.036 39.802 -4.381 1.00 73.31 270 ASN A N 1
ATOM 2154 C CA . ASN A 1 270 ? 32.020 39.930 -3.332 1.00 73.31 270 ASN A CA 1
ATOM 2155 C C . ASN A 1 270 ? 30.948 38.827 -3.452 1.00 73.31 270 ASN A C 1
ATOM 2157 O O . ASN A 1 270 ? 30.140 38.831 -4.383 1.00 73.31 270 ASN A O 1
ATOM 2161 N N . LEU A 1 271 ? 30.955 37.910 -2.480 1.00 75.62 271 LEU A N 1
ATOM 2162 C CA . LEU A 1 271 ? 30.194 36.659 -2.473 1.00 75.62 271 LEU A CA 1
ATOM 2163 C C . LEU A 1 271 ? 28.668 36.852 -2.519 1.00 75.62 271 LEU A C 1
ATOM 2165 O O . LEU A 1 271 ? 27.966 36.067 -3.149 1.00 75.62 271 LEU A O 1
ATOM 2169 N N . SER A 1 272 ? 28.140 37.899 -1.875 1.00 75.00 272 SER A N 1
ATOM 2170 C CA . SER A 1 272 ? 26.688 38.135 -1.830 1.00 75.00 272 SER A CA 1
ATOM 2171 C C . SER A 1 272 ? 26.135 38.548 -3.196 1.00 75.00 272 SER A C 1
ATOM 2173 O O . SER A 1 272 ? 25.053 38.128 -3.600 1.00 75.00 272 SER A O 1
ATOM 2175 N N . VAL A 1 273 ? 26.910 39.327 -3.951 1.00 75.69 273 VAL A N 1
ATOM 2176 C CA . VAL A 1 273 ? 26.519 39.826 -5.274 1.00 75.69 273 VAL A CA 1
ATOM 2177 C C . VAL A 1 273 ? 26.626 38.728 -6.332 1.00 75.69 273 VAL A C 1
ATOM 2179 O O . VAL A 1 273 ? 25.770 38.637 -7.215 1.00 75.69 273 VAL A O 1
ATOM 2182 N N . THR A 1 274 ? 27.656 37.880 -6.257 1.00 75.31 274 THR A N 1
ATOM 2183 C CA . THR A 1 274 ? 27.808 36.734 -7.167 1.00 75.31 274 THR A CA 1
ATOM 2184 C C . THR A 1 274 ? 26.749 35.667 -6.911 1.00 75.31 274 THR A C 1
ATOM 2186 O O . THR A 1 274 ? 26.186 35.150 -7.878 1.00 75.31 274 THR A O 1
ATOM 2189 N N . TRP A 1 275 ? 26.401 35.413 -5.645 1.00 73.94 275 TRP A N 1
ATOM 2190 C CA . TRP A 1 275 ? 25.303 34.523 -5.272 1.00 73.94 275 TRP A CA 1
ATOM 2191 C C . TRP A 1 275 ? 23.956 35.012 -5.810 1.00 73.94 275 TRP A C 1
ATOM 2193 O O . TRP A 1 275 ? 23.315 34.288 -6.566 1.00 73.94 275 TRP A O 1
ATOM 2203 N N . HIS A 1 276 ? 23.563 36.261 -5.530 1.00 78.44 276 HIS A N 1
ATOM 2204 C CA . HIS A 1 276 ? 22.281 36.795 -6.007 1.00 78.44 276 HIS A CA 1
ATOM 2205 C C . HIS A 1 276 ? 22.161 36.797 -7.536 1.00 78.44 276 HIS A C 1
ATOM 2207 O O . HIS A 1 276 ? 21.102 36.495 -8.084 1.00 78.44 276 HIS A O 1
ATOM 2213 N N . ARG A 1 277 ? 23.250 37.100 -8.252 1.00 76.56 277 ARG A N 1
ATOM 2214 C CA . ARG A 1 277 ? 23.263 37.077 -9.722 1.00 76.56 277 ARG A CA 1
ATOM 2215 C C . ARG A 1 277 ? 23.109 35.661 -10.276 1.00 76.56 277 ARG A C 1
ATOM 2217 O O . ARG A 1 277 ? 22.448 35.474 -11.299 1.00 76.56 277 ARG A O 1
ATOM 2224 N N . TRP A 1 278 ? 23.738 34.680 -9.636 1.00 80.50 278 TRP A N 1
ATOM 2225 C CA . TRP A 1 278 ? 23.599 33.280 -10.020 1.00 80.50 278 TRP A CA 1
ATOM 2226 C C . TRP A 1 278 ? 22.195 32.757 -9.704 1.00 80.50 278 TRP A C 1
ATOM 2228 O O . TRP A 1 278 ? 21.562 32.171 -10.575 1.00 80.50 278 TRP A O 1
ATOM 2238 N N . GLU A 1 279 ? 21.671 33.066 -8.518 1.00 79.81 279 GLU A N 1
ATOM 2239 C CA . GLU A 1 279 ? 20.327 32.700 -8.070 1.00 79.81 279 GLU A CA 1
ATOM 2240 C C . GLU A 1 279 ? 19.246 33.228 -9.022 1.00 79.81 279 GLU A C 1
ATOM 2242 O O . GLU A 1 279 ? 18.392 32.465 -9.458 1.00 79.81 279 GLU A O 1
ATOM 2247 N N . GLN A 1 280 ? 19.319 34.493 -9.445 1.00 76.56 280 GLN A N 1
ATOM 2248 C CA . GLN A 1 280 ? 18.375 35.057 -10.417 1.00 76.56 280 GLN A CA 1
ATOM 2249 C C . GLN A 1 280 ? 18.419 34.346 -11.776 1.00 76.56 280 GLN A C 1
ATOM 2251 O O . GLN A 1 280 ? 17.377 34.086 -12.376 1.00 76.56 280 GLN A O 1
ATOM 2256 N N . ARG A 1 281 ? 19.619 34.011 -12.268 1.00 73.00 281 ARG A N 1
ATOM 2257 C CA . ARG A 1 281 ? 19.782 33.273 -13.531 1.00 73.00 281 ARG A CA 1
ATOM 2258 C C . ARG A 1 281 ? 19.282 31.840 -13.420 1.00 73.00 281 ARG A C 1
ATOM 2260 O O . ARG A 1 281 ? 18.677 31.337 -14.360 1.00 73.00 281 ARG A O 1
ATOM 2267 N N . PHE A 1 282 ? 19.517 31.205 -12.279 1.00 77.31 282 PHE A N 1
ATOM 2268 C CA . PHE A 1 282 ? 19.033 29.864 -11.996 1.00 77.31 282 PHE A CA 1
ATOM 2269 C C . PHE A 1 282 ? 17.505 29.839 -11.889 1.00 77.31 282 PHE A C 1
ATOM 2271 O O . PHE A 1 282 ? 16.873 28.986 -12.497 1.00 77.31 282 PHE A O 1
ATOM 2278 N N . GLN A 1 283 ? 16.903 30.824 -11.219 1.00 70.12 283 GLN A N 1
ATOM 2279 C CA . GLN A 1 283 ? 15.451 31.001 -11.155 1.00 70.12 283 GLN A CA 1
ATOM 2280 C C . GLN A 1 283 ? 14.850 31.206 -12.550 1.00 70.12 283 GLN A C 1
ATOM 2282 O O . GLN A 1 283 ? 13.932 30.488 -12.920 1.00 70.12 283 GLN A O 1
ATOM 2287 N N . LEU A 1 284 ? 15.416 32.097 -13.372 1.00 65.56 284 LEU A N 1
ATOM 2288 C CA . LEU A 1 284 ? 14.980 32.294 -14.762 1.00 65.56 284 LEU A CA 1
ATOM 2289 C C . LEU A 1 284 ? 15.096 31.019 -15.609 1.00 65.56 284 LEU A C 1
ATOM 2291 O O . LEU A 1 284 ? 14.190 30.722 -16.384 1.00 65.56 284 LEU A O 1
ATOM 2295 N N . TYR A 1 285 ? 16.179 30.255 -15.448 1.00 67.62 285 TYR A N 1
ATOM 2296 C CA . TYR A 1 285 ? 16.352 28.960 -16.105 1.00 67.62 285 TYR A CA 1
ATOM 2297 C C . TYR A 1 285 ? 15.298 27.947 -15.639 1.00 67.62 285 TYR A C 1
ATOM 2299 O O . TYR A 1 285 ? 14.681 27.286 -16.468 1.00 67.62 285 TYR A O 1
ATOM 2307 N N . MET A 1 286 ? 15.031 27.860 -14.336 1.00 64.44 286 MET A N 1
ATOM 2308 C CA . MET A 1 286 ? 14.011 26.975 -13.767 1.00 64.44 286 MET A CA 1
ATOM 2309 C C . MET A 1 286 ? 12.593 27.360 -14.214 1.00 64.44 286 MET A C 1
ATOM 2311 O O . MET A 1 286 ? 11.802 26.483 -14.547 1.00 64.44 286 MET A O 1
ATOM 2315 N N . THR A 1 287 ? 12.266 28.651 -14.304 1.00 64.38 287 THR A N 1
ATOM 2316 C CA . THR A 1 287 ? 10.968 29.117 -14.819 1.00 64.38 287 THR A CA 1
ATOM 2317 C C . THR A 1 287 ? 10.831 28.855 -16.321 1.00 64.38 287 THR A C 1
ATOM 2319 O O . THR A 1 287 ? 9.790 28.396 -16.779 1.00 64.38 287 THR A O 1
ATOM 2322 N N . ALA A 1 288 ? 11.885 29.092 -17.106 1.00 57.16 288 ALA A N 1
ATOM 2323 C CA . ALA A 1 288 ? 11.862 28.896 -18.556 1.00 57.16 288 ALA A CA 1
ATOM 2324 C C . ALA A 1 288 ? 11.884 27.421 -18.983 1.00 57.16 288 ALA A C 1
ATOM 2326 O O . ALA A 1 288 ? 11.287 27.059 -19.995 1.00 57.16 288 ALA A O 1
ATOM 2327 N N . THR A 1 289 ? 12.529 26.557 -18.198 1.00 61.69 289 THR A N 1
ATOM 2328 C CA . THR A 1 289 ? 12.442 25.096 -18.354 1.00 61.69 289 THR A CA 1
ATOM 2329 C C . THR A 1 289 ? 11.123 24.530 -17.821 1.00 61.69 289 THR A C 1
ATOM 2331 O O . THR A 1 289 ? 10.850 23.346 -18.007 1.00 61.69 289 THR A O 1
ATOM 2334 N N . GLY A 1 290 ? 10.282 25.371 -17.207 1.00 53.94 290 GLY A N 1
ATOM 2335 C CA . GLY A 1 290 ? 8.976 24.993 -16.671 1.00 53.94 290 GLY A CA 1
ATOM 2336 C C . GLY A 1 290 ? 9.042 24.196 -15.366 1.00 53.94 290 GLY A C 1
ATOM 2337 O O . GLY A 1 290 ? 8.058 23.562 -15.001 1.00 53.94 290 GLY A O 1
ATOM 2338 N N . ALA A 1 291 ? 10.183 24.208 -14.673 1.00 53.78 291 ALA A N 1
ATOM 2339 C CA . ALA A 1 291 ? 10.396 23.536 -13.391 1.00 53.78 291 ALA A CA 1
ATOM 2340 C C . ALA A 1 291 ? 9.904 24.356 -12.179 1.00 53.78 291 ALA A C 1
ATOM 2342 O O . ALA A 1 291 ? 9.738 23.804 -11.095 1.00 53.78 291 ALA A O 1
ATOM 2343 N N . LEU A 1 292 ? 9.657 25.661 -12.347 1.00 43.38 292 LEU A N 1
ATOM 2344 C CA . LEU A 1 292 ? 8.987 26.517 -11.362 1.00 43.38 292 LEU A CA 1
ATOM 2345 C C . LEU A 1 292 ? 7.787 27.216 -12.010 1.00 43.38 292 LEU A C 1
ATOM 2347 O O . LEU A 1 292 ? 7.946 28.069 -12.882 1.00 43.38 292 LEU A O 1
ATOM 2351 N N . GLU A 1 293 ? 6.582 26.851 -11.576 1.00 44.97 293 GLU A N 1
ATOM 2352 C CA . GLU A 1 293 ? 5.326 27.453 -12.023 1.00 44.97 293 GLU A CA 1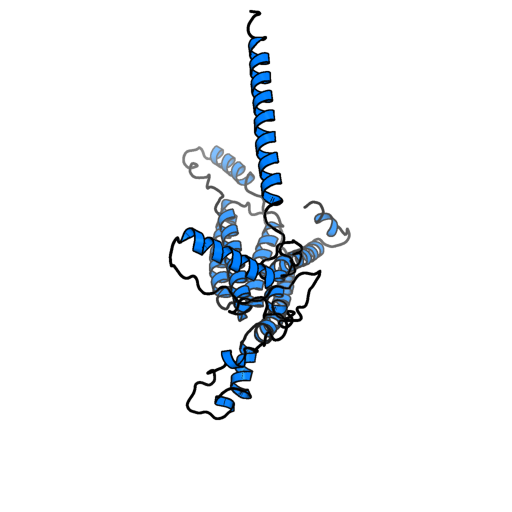
ATOM 2353 C C . GLU A 1 293 ? 5.117 28.792 -11.292 1.00 44.97 293 GLU A C 1
ATOM 2355 O O . GLU A 1 293 ? 4.912 28.842 -10.078 1.00 44.97 293 GLU A O 1
ATOM 2360 N N . LYS A 1 294 ? 5.191 29.904 -12.029 1.00 36.19 294 LYS A N 1
ATOM 2361 C CA . LYS A 1 294 ? 4.529 31.156 -11.649 1.00 36.19 294 LYS A CA 1
ATOM 2362 C C . LYS A 1 294 ? 3.801 31.715 -12.858 1.00 36.19 294 LYS A C 1
ATOM 2364 O O . LYS A 1 294 ? 4.399 31.907 -13.916 1.00 36.19 294 LYS A O 1
ATOM 2369 N N . ASP A 1 295 ? 2.518 31.983 -12.654 1.00 42.50 295 ASP A N 1
ATOM 2370 C CA . ASP A 1 295 ? 1.622 32.647 -13.589 1.00 42.50 295 ASP A CA 1
ATOM 2371 C C . ASP A 1 295 ? 2.106 34.066 -13.898 1.00 42.50 295 ASP A C 1
ATOM 2373 O O . ASP A 1 295 ? 1.663 35.030 -13.280 1.00 42.50 295 ASP A O 1
ATOM 2377 N N . GLU A 1 296 ? 2.993 34.242 -14.876 1.00 38.34 296 GLU A N 1
ATOM 2378 C CA . GLU A 1 296 ? 3.072 35.537 -15.544 1.00 38.34 296 GLU A CA 1
ATOM 2379 C C . GLU A 1 296 ? 3.557 35.433 -16.988 1.00 38.34 296 GLU A C 1
ATOM 2381 O O . GLU A 1 296 ? 4.564 34.803 -17.311 1.00 38.34 296 GLU A O 1
ATOM 2386 N N . LYS A 1 297 ? 2.802 36.078 -17.883 1.00 36.59 297 LYS A N 1
ATOM 2387 C CA . LYS A 1 297 ? 3.105 36.198 -19.310 1.00 36.59 297 LYS A CA 1
ATOM 2388 C C . LYS A 1 297 ? 4.433 36.935 -19.484 1.00 36.59 297 LYS A C 1
ATOM 2390 O O . LYS A 1 297 ? 4.470 38.164 -19.432 1.00 36.59 297 LYS A O 1
ATOM 2395 N N . VAL A 1 298 ? 5.506 36.201 -19.758 1.00 36.47 298 VAL A N 1
ATOM 2396 C CA . VAL A 1 298 ? 6.774 36.793 -20.193 1.00 36.47 298 VAL A CA 1
ATOM 2397 C C . VAL A 1 298 ? 6.556 37.402 -21.580 1.00 36.47 298 VAL A C 1
ATOM 2399 O O . VAL A 1 298 ? 6.405 36.694 -22.574 1.00 36.47 298 VAL A O 1
ATOM 2402 N N . LYS A 1 299 ? 6.495 38.736 -21.653 1.00 33.56 299 LYS A N 1
ATOM 2403 C CA . LYS A 1 299 ? 6.619 39.455 -22.924 1.00 33.56 299 LYS A CA 1
ATOM 2404 C C . LYS A 1 299 ? 8.060 39.316 -23.405 1.00 33.56 299 LYS A C 1
ATOM 2406 O O . LYS A 1 299 ? 8.985 39.684 -22.683 1.00 33.56 299 LYS A O 1
ATOM 2411 N N . HIS A 1 300 ? 8.235 38.811 -24.622 1.00 31.53 300 HIS A N 1
ATOM 2412 C CA . HIS A 1 300 ? 9.509 38.883 -25.327 1.00 31.53 300 HIS A CA 1
ATOM 2413 C C . HIS A 1 300 ? 9.938 40.351 -25.445 1.00 31.53 300 HIS A C 1
ATOM 2415 O O . HIS A 1 300 ? 9.173 41.188 -25.924 1.00 31.53 300 HIS A O 1
ATOM 2421 N N . ILE A 1 301 ? 11.146 40.658 -24.975 1.00 34.00 301 ILE A N 1
ATOM 2422 C CA . ILE A 1 301 ? 11.839 41.903 -25.301 1.00 34.00 301 ILE A CA 1
ATOM 2423 C C . ILE A 1 301 ? 12.722 41.573 -26.499 1.00 34.00 301 ILE A C 1
ATOM 2425 O O . ILE A 1 301 ? 13.660 40.783 -26.380 1.00 34.00 301 ILE A O 1
ATOM 2429 N N . ASP A 1 302 ? 12.377 42.139 -27.652 1.00 30.05 302 ASP A N 1
ATOM 2430 C CA . ASP A 1 302 ? 13.182 42.044 -28.864 1.00 30.05 302 ASP A CA 1
ATOM 2431 C C . ASP A 1 302 ? 14.585 42.627 -28.611 1.00 30.05 302 ASP A C 1
ATOM 2433 O O . ASP A 1 302 ? 14.706 43.716 -28.042 1.00 30.05 302 ASP A O 1
ATOM 2437 N N . PRO A 1 303 ? 15.665 41.958 -29.047 1.00 36.16 303 PRO A N 1
ATOM 2438 C CA . PRO A 1 303 ? 17.035 42.345 -28.709 1.00 36.16 303 PRO A CA 1
ATOM 2439 C C . PRO A 1 303 ? 17.551 43.585 -29.461 1.00 36.16 303 PRO A C 1
ATOM 2441 O O . PRO A 1 303 ? 18.743 43.864 -29.403 1.00 36.16 303 PRO A O 1
ATOM 2444 N N . ASN A 1 304 ? 16.693 44.339 -30.160 1.00 33.00 304 ASN A N 1
ATOM 2445 C CA . ASN A 1 304 ? 17.134 45.394 -31.079 1.00 33.00 304 ASN A CA 1
ATOM 2446 C C . ASN A 1 304 ? 16.498 46.775 -30.868 1.00 33.00 304 ASN A C 1
ATOM 2448 O O . ASN A 1 304 ? 16.506 47.600 -31.779 1.00 33.00 304 ASN A O 1
ATOM 2452 N N . VAL A 1 305 ? 15.993 47.069 -29.667 1.00 32.12 305 VAL A N 1
ATOM 2453 C CA . VAL A 1 305 ? 15.523 48.422 -29.340 1.00 32.12 305 VAL A CA 1
ATOM 2454 C 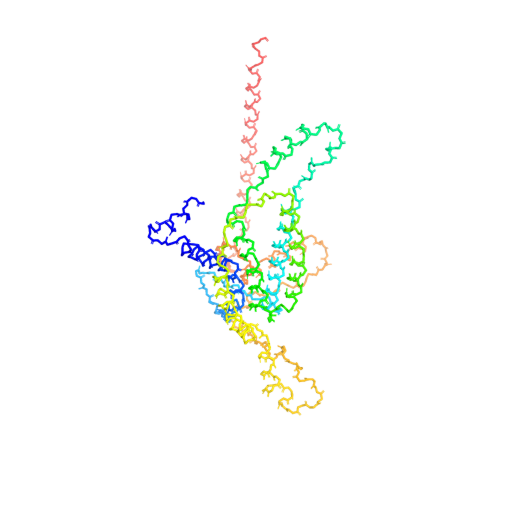C . VAL A 1 305 ? 16.368 49.027 -28.224 1.00 32.12 305 VAL A C 1
ATOM 2456 O O . VAL A 1 305 ? 16.115 48.851 -27.035 1.00 32.12 305 VAL A O 1
ATOM 2459 N N . THR A 1 306 ? 17.395 49.776 -28.621 1.00 36.78 306 THR A N 1
ATOM 2460 C CA . THR A 1 306 ? 18.111 50.713 -27.754 1.00 36.78 306 THR A CA 1
ATOM 2461 C C . THR A 1 306 ? 17.180 51.864 -27.376 1.00 36.78 306 THR A C 1
ATOM 2463 O O . THR A 1 306 ? 17.092 52.859 -28.095 1.00 36.78 306 THR A O 1
ATOM 2466 N N . HIS A 1 307 ? 16.477 51.748 -26.250 1.00 36.44 307 HIS A N 1
ATOM 2467 C CA . HIS A 1 307 ? 15.868 52.908 -25.605 1.00 36.44 307 HIS A CA 1
ATOM 2468 C C . HIS A 1 307 ? 16.871 53.528 -24.631 1.00 36.44 307 HIS A C 1
ATOM 2470 O O . HIS A 1 307 ? 17.327 52.900 -23.678 1.00 36.44 307 HIS A O 1
ATOM 2476 N N . THR A 1 308 ? 17.233 54.771 -24.926 1.00 33.47 308 THR A N 1
ATOM 2477 C CA . THR A 1 308 ? 18.090 55.644 -24.129 1.00 33.47 308 THR A CA 1
ATOM 2478 C C . THR A 1 308 ? 17.543 55.806 -22.707 1.00 33.47 308 THR A C 1
ATOM 2480 O O . THR A 1 308 ? 16.351 56.022 -22.484 1.00 33.47 308 THR A O 1
ATOM 2483 N N . CYS A 1 309 ? 18.439 55.693 -21.725 1.00 38.66 309 CYS A N 1
ATOM 2484 C CA . CYS A 1 309 ? 18.142 55.623 -20.291 1.00 38.66 309 CYS A CA 1
ATOM 2485 C C . CYS A 1 309 ? 17.723 56.971 -19.656 1.00 38.66 309 CYS A C 1
ATOM 2487 O O . CYS A 1 309 ? 17.610 57.071 -18.436 1.00 38.66 309 CYS A O 1
ATOM 2489 N N . ASP A 1 310 ? 17.456 58.009 -20.451 1.00 35.34 310 ASP A N 1
ATOM 2490 C CA . ASP A 1 310 ? 17.249 59.367 -19.928 1.00 35.34 310 ASP A CA 1
ATOM 2491 C C . ASP A 1 310 ? 15.798 59.649 -19.505 1.00 35.34 310 ASP A C 1
ATOM 2493 O O . ASP A 1 310 ? 15.548 60.476 -18.627 1.00 35.34 310 ASP A O 1
ATOM 2497 N N . SER A 1 311 ? 14.813 58.919 -20.043 1.00 36.62 311 SER A N 1
ATOM 2498 C CA . SER A 1 311 ? 13.396 59.179 -19.727 1.00 36.62 311 SER A CA 1
ATOM 2499 C C . SER A 1 311 ? 12.925 58.536 -18.409 1.00 36.62 311 SER A C 1
ATOM 2501 O O . SER A 1 311 ? 11.954 58.991 -17.799 1.00 36.62 311 SER A O 1
ATOM 2503 N N . CYS A 1 312 ? 13.627 57.508 -17.911 1.00 34.03 312 CYS A N 1
ATOM 2504 C CA . CYS A 1 312 ? 13.239 56.810 -16.679 1.00 34.03 312 CYS A CA 1
ATOM 2505 C C . CYS A 1 312 ? 13.754 57.509 -15.404 1.00 34.03 312 CYS A C 1
ATOM 2507 O O . CYS A 1 312 ? 13.082 57.478 -14.373 1.00 34.03 312 CYS A O 1
ATOM 2509 N N . MET A 1 313 ? 14.884 58.223 -15.484 1.00 38.25 313 MET A N 1
ATOM 2510 C CA . MET A 1 313 ? 15.427 59.003 -14.360 1.00 38.25 313 MET A CA 1
ATOM 2511 C C . MET A 1 313 ? 14.587 60.250 -14.038 1.00 38.25 313 MET A C 1
ATOM 2513 O O . MET A 1 313 ? 14.417 60.588 -12.866 1.00 38.25 313 MET A O 1
ATOM 2517 N N . GLN A 1 314 ? 13.974 60.895 -15.039 1.00 39.69 314 GLN A N 1
ATOM 2518 C CA . GLN A 1 314 ? 13.118 62.068 -14.798 1.00 39.69 314 GLN A CA 1
ATOM 2519 C C . GLN A 1 314 ? 11.795 61.716 -14.099 1.00 39.69 314 GLN A C 1
ATOM 2521 O O . GLN A 1 314 ? 11.327 62.481 -13.253 1.00 39.69 314 GLN A O 1
ATOM 2526 N N . LYS A 1 315 ? 11.209 60.540 -14.374 1.00 38.84 315 LYS A N 1
ATOM 2527 C CA . LYS A 1 315 ? 9.968 60.104 -13.705 1.00 38.84 315 LYS A CA 1
ATOM 2528 C C . LYS A 1 315 ? 10.188 59.658 -12.259 1.00 38.84 315 LYS A C 1
ATOM 2530 O O . LYS A 1 315 ? 9.332 59.932 -11.422 1.00 38.84 315 LYS A O 1
ATOM 2535 N N . CYS A 1 316 ? 11.330 59.051 -11.932 1.00 37.22 316 CYS A N 1
ATOM 2536 C CA . CYS A 1 316 ? 11.644 58.691 -10.544 1.00 37.22 316 CYS A CA 1
ATOM 2537 C C . CYS A 1 316 ? 11.944 59.919 -9.667 1.00 37.22 316 CYS A C 1
ATOM 2539 O O . CYS A 1 316 ? 11.528 59.948 -8.509 1.00 37.22 316 CYS A O 1
ATOM 2541 N N . SER A 1 317 ? 12.570 60.968 -10.215 1.00 37.59 317 SER A N 1
ATOM 2542 C CA . SER A 1 317 ? 12.872 62.181 -9.439 1.00 37.59 317 SER A CA 1
ATOM 2543 C C . SER A 1 317 ? 11.630 63.044 -9.147 1.00 37.59 317 SER A C 1
ATOM 2545 O O . SER A 1 317 ? 11.562 63.681 -8.097 1.00 37.59 317 SER A O 1
ATOM 2547 N N . ALA A 1 318 ? 10.613 63.028 -10.020 1.00 42.34 318 ALA A N 1
ATOM 2548 C CA . ALA A 1 318 ? 9.358 63.760 -9.805 1.00 42.34 318 ALA A CA 1
ATOM 2549 C C . ALA A 1 318 ? 8.458 63.122 -8.725 1.00 42.34 318 ALA A C 1
ATOM 2551 O O . ALA A 1 318 ? 7.765 63.831 -7.995 1.00 42.34 318 ALA A O 1
ATOM 2552 N N . VAL A 1 319 ? 8.492 61.792 -8.580 1.00 43.22 319 VAL A N 1
ATOM 2553 C CA . VAL A 1 319 ? 7.699 61.068 -7.568 1.00 43.22 319 VAL A CA 1
ATOM 2554 C C . VAL A 1 319 ? 8.296 61.228 -6.166 1.00 43.22 319 VAL A C 1
ATOM 2556 O O . VAL A 1 319 ? 7.551 61.354 -5.196 1.00 43.22 319 VAL A O 1
ATOM 2559 N N . HIS A 1 320 ? 9.626 61.300 -6.053 1.00 39.38 320 HIS A N 1
ATOM 2560 C CA . HIS A 1 320 ? 10.296 61.430 -4.757 1.00 39.38 320 HIS A CA 1
ATOM 2561 C C . HIS A 1 320 ? 10.163 62.836 -4.140 1.00 39.38 320 HIS A C 1
ATOM 2563 O O . HIS A 1 320 ? 10.111 62.956 -2.916 1.00 39.38 320 HIS A O 1
ATOM 2569 N N . ASN A 1 321 ? 10.037 63.880 -4.971 1.00 41.22 321 ASN A N 1
ATOM 2570 C CA . ASN A 1 321 ? 9.852 65.266 -4.519 1.00 41.22 321 ASN A CA 1
ATOM 2571 C C . ASN A 1 321 ? 8.384 65.610 -4.197 1.00 41.22 321 ASN A C 1
ATOM 2573 O O . ASN A 1 321 ? 8.126 66.455 -3.347 1.00 41.22 321 ASN A O 1
ATOM 2577 N N . GLY A 1 322 ? 7.409 64.933 -4.820 1.00 43.78 322 GLY A N 1
ATOM 2578 C CA . GLY A 1 322 ? 5.982 65.138 -4.526 1.00 43.78 322 GLY A CA 1
ATOM 2579 C C . GLY A 1 322 ? 5.484 64.446 -3.248 1.00 43.78 322 GLY A C 1
ATOM 2580 O O . GLY A 1 322 ? 4.438 64.819 -2.712 1.00 43.78 322 GLY A O 1
ATOM 2581 N N . ALA A 1 323 ? 6.215 63.441 -2.750 1.00 43.00 323 ALA A N 1
ATOM 2582 C CA . ALA A 1 323 ? 5.888 62.741 -1.506 1.00 43.00 323 ALA A CA 1
ATOM 2583 C C . ALA A 1 323 ? 6.332 63.532 -0.261 1.00 43.00 323 ALA A C 1
ATOM 2585 O O . ALA A 1 323 ? 5.590 63.625 0.714 1.00 43.00 323 ALA A O 1
ATOM 2586 N N . THR A 1 324 ? 7.496 64.185 -0.315 1.00 44.12 324 THR A N 1
ATOM 2587 C CA . THR A 1 324 ? 8.050 64.956 0.809 1.00 44.12 324 THR A CA 1
ATOM 2588 C C . THR A 1 324 ? 7.279 66.252 1.087 1.00 44.12 324 THR A C 1
ATOM 2590 O O . THR A 1 324 ? 7.132 66.634 2.248 1.00 44.12 324 THR A O 1
ATOM 2593 N N . GLU A 1 325 ? 6.707 66.901 0.069 1.00 46.09 325 GLU A N 1
ATOM 2594 C CA . GLU A 1 325 ? 5.908 68.126 0.242 1.00 46.09 325 GLU A CA 1
ATOM 2595 C C . GLU A 1 325 ? 4.540 67.844 0.904 1.00 46.09 325 GLU A C 1
ATOM 2597 O O . GLU A 1 325 ? 4.144 68.534 1.848 1.00 46.09 325 GLU A O 1
ATOM 2602 N N . LYS A 1 326 ? 3.863 66.750 0.517 1.00 47.22 326 LYS A N 1
ATOM 2603 C CA . LYS A 1 326 ? 2.553 66.361 1.081 1.00 47.22 326 LYS A CA 1
ATOM 2604 C C . LYS A 1 326 ? 2.623 65.851 2.522 1.00 47.22 326 LYS A C 1
ATOM 2606 O O . LYS A 1 326 ? 1.690 66.086 3.298 1.00 47.22 326 LYS A O 1
ATOM 2611 N N . ASP A 1 327 ? 3.714 65.191 2.903 1.00 45.09 327 ASP A N 1
ATOM 2612 C CA . ASP A 1 327 ? 3.896 64.705 4.274 1.00 45.09 327 ASP A CA 1
ATOM 2613 C C . ASP A 1 327 ? 4.275 65.839 5.244 1.00 45.09 327 ASP A C 1
ATOM 2615 O O . ASP A 1 327 ? 3.839 65.847 6.401 1.00 45.09 327 ASP A O 1
ATOM 2619 N N . THR A 1 328 ? 4.970 66.874 4.754 1.00 46.81 328 THR A N 1
ATOM 2620 C CA . THR A 1 328 ? 5.332 68.062 5.547 1.00 46.81 328 THR A CA 1
ATOM 2621 C C . THR A 1 328 ? 4.122 68.980 5.805 1.00 46.81 328 THR A C 1
ATOM 2623 O O . THR A 1 328 ? 3.971 69.508 6.915 1.00 46.81 328 THR A O 1
ATOM 2626 N N . GLU A 1 329 ? 3.187 69.097 4.850 1.00 50.69 329 GLU A N 1
ATOM 2627 C CA . GLU A 1 329 ? 1.903 69.803 5.037 1.00 50.69 329 GLU A CA 1
ATOM 2628 C C . GLU A 1 329 ? 0.924 69.063 5.972 1.00 50.69 329 GLU A C 1
ATOM 2630 O O . GLU A 1 329 ? 0.184 69.691 6.743 1.00 50.69 329 GLU A O 1
ATOM 2635 N N . ARG A 1 330 ? 0.927 67.719 5.977 1.00 49.41 330 ARG A N 1
ATOM 2636 C CA . ARG A 1 330 ? 0.121 66.920 6.924 1.00 49.41 330 ARG A CA 1
ATOM 2637 C C . ARG A 1 330 ? 0.607 67.069 8.366 1.00 49.41 330 ARG A C 1
ATOM 2639 O O . ARG A 1 330 ? -0.219 67.243 9.266 1.00 49.41 330 ARG A O 1
ATOM 2646 N N . LEU A 1 331 ? 1.922 67.070 8.590 1.00 47.22 331 LEU A N 1
ATOM 2647 C CA . LEU A 1 331 ? 2.532 67.222 9.918 1.00 47.22 331 LEU A CA 1
ATOM 2648 C C . LEU A 1 331 ? 2.363 68.636 10.508 1.00 47.22 331 LEU A C 1
ATOM 2650 O O . LEU A 1 331 ? 2.188 68.780 11.721 1.00 47.22 331 LEU A O 1
ATOM 2654 N N . THR A 1 332 ? 2.336 69.683 9.677 1.00 51.91 332 THR A N 1
ATOM 2655 C CA . THR A 1 332 ? 2.068 71.066 10.124 1.00 51.91 332 THR A CA 1
ATOM 2656 C C . THR A 1 332 ? 0.585 71.320 10.423 1.00 51.91 332 THR A C 1
ATOM 2658 O O . THR A 1 332 ? 0.279 71.997 11.409 1.00 51.91 332 THR A O 1
ATOM 2661 N N . ARG A 1 333 ? -0.356 70.711 9.681 1.00 50.75 333 ARG A N 1
ATOM 2662 C CA . ARG A 1 333 ? -1.797 70.745 10.026 1.00 50.75 333 ARG A CA 1
ATOM 2663 C C . ARG A 1 333 ? -2.121 69.987 11.319 1.00 50.75 333 ARG A C 1
ATOM 2665 O O . ARG A 1 333 ? -2.919 70.471 12.121 1.00 50.75 333 ARG A O 1
ATOM 2672 N N . GLN A 1 334 ? -1.467 68.852 11.581 1.00 50.88 334 GLN A N 1
ATOM 2673 C CA . GLN A 1 334 ? -1.671 68.088 12.822 1.00 50.88 334 GLN A CA 1
ATOM 2674 C C . GLN A 1 334 ? -1.126 68.806 14.070 1.00 50.88 334 GLN A C 1
ATOM 2676 O O . GLN A 1 334 ? -1.727 68.707 15.142 1.00 50.88 334 GLN A O 1
ATOM 2681 N N . LYS A 1 335 ? -0.031 69.573 13.941 1.00 50.59 335 LYS A N 1
ATOM 2682 C CA . LYS A 1 335 ? 0.510 70.400 15.036 1.00 50.59 335 LYS A CA 1
ATOM 2683 C C . LYS A 1 335 ? -0.340 71.645 15.333 1.00 50.59 335 LYS A C 1
ATOM 2685 O O . LYS A 1 335 ? -0.448 72.011 16.499 1.00 50.59 335 LYS A O 1
ATOM 2690 N N . ARG A 1 336 ? -1.006 72.248 14.335 1.00 50.00 336 ARG A N 1
ATOM 2691 C CA . ARG A 1 336 ? -1.960 73.360 14.557 1.00 50.00 336 ARG A CA 1
ATOM 2692 C C . ARG A 1 336 ? -3.236 72.918 15.282 1.00 50.00 336 ARG A C 1
ATOM 2694 O O . ARG A 1 336 ? -3.673 73.613 16.191 1.00 50.00 336 ARG A O 1
ATOM 2701 N N . ASN A 1 337 ? -3.779 71.743 14.956 1.00 50.38 337 ASN A N 1
ATOM 2702 C CA . ASN A 1 337 ? -5.012 71.247 15.585 1.00 50.38 337 ASN A CA 1
ATOM 2703 C C . ASN A 1 337 ? -4.817 70.747 17.030 1.00 50.38 337 ASN A C 1
ATOM 2705 O O . ASN A 1 337 ? -5.766 70.761 17.806 1.00 50.38 337 ASN A O 1
ATOM 2709 N N . LYS A 1 338 ? -3.595 70.358 17.429 1.00 50.28 338 LYS A N 1
ATOM 2710 C CA . LYS A 1 338 ? -3.277 70.020 18.832 1.00 50.28 338 LYS A CA 1
ATOM 2711 C C . LYS A 1 338 ? -3.014 71.241 19.726 1.00 50.28 338 LYS A C 1
ATOM 2713 O O . LYS A 1 338 ? -3.101 71.110 20.940 1.00 50.28 338 LYS A O 1
ATOM 2718 N N . ALA A 1 339 ? -2.743 72.417 19.154 1.00 52.72 339 ALA A N 1
ATOM 2719 C CA . ALA A 1 339 ? -2.543 73.654 19.913 1.00 52.72 339 ALA A CA 1
ATOM 2720 C C . ALA A 1 339 ? -3.855 74.404 20.235 1.00 52.72 339 ALA A C 1
ATOM 2722 O O . ALA A 1 339 ? -3.852 75.258 21.113 1.00 52.72 339 ALA A O 1
ATOM 2723 N N . SER A 1 340 ? -4.984 74.076 19.583 1.00 54.97 340 SER A N 1
ATOM 2724 C CA . SER A 1 340 ? -6.287 74.720 19.848 1.00 54.97 340 SER A CA 1
ATOM 2725 C C . SER A 1 340 ? -7.224 73.927 20.774 1.00 54.97 340 SER A C 1
ATOM 2727 O O . SER A 1 340 ? -8.327 74.389 21.040 1.00 54.97 340 SER A O 1
ATOM 2729 N N . GLN A 1 341 ? -6.821 72.745 21.259 1.00 54.66 341 GLN A N 1
ATOM 2730 C CA . GLN A 1 341 ? -7.617 71.910 22.182 1.00 54.66 341 GLN A CA 1
ATOM 2731 C C . GLN A 1 341 ? -7.047 71.860 23.616 1.00 54.66 341 GLN A C 1
ATOM 2733 O O . GLN A 1 341 ? -7.536 71.097 24.439 1.00 54.66 341 GLN A O 1
ATOM 2738 N N . GLY A 1 342 ? -6.038 72.684 23.928 1.00 52.00 342 GLY A N 1
ATOM 2739 C CA . GLY A 1 342 ? -5.388 72.761 25.247 1.00 52.00 342 GLY A CA 1
ATOM 2740 C C . GLY A 1 342 ? -5.567 74.088 25.995 1.00 52.00 342 GLY A C 1
ATOM 2741 O O . GLY A 1 342 ? -4.800 74.359 26.909 1.00 52.00 342 GLY A O 1
ATOM 2742 N N . ALA A 1 343 ? -6.529 74.931 25.608 1.00 50.81 343 ALA A N 1
ATOM 2743 C CA . ALA A 1 343 ? -6.814 76.205 26.281 1.00 50.81 343 ALA A CA 1
ATOM 2744 C C . ALA A 1 343 ? -8.330 76.447 26.420 1.00 50.81 343 ALA A C 1
ATOM 2746 O O . ALA A 1 343 ? -8.861 77.454 25.969 1.00 50.81 343 ALA A O 1
ATOM 2747 N N . HIS A 1 344 ? -9.025 75.474 27.008 1.00 52.06 344 HIS A N 1
ATOM 2748 C CA . HIS A 1 344 ? -10.248 75.675 27.789 1.00 52.06 344 HIS A CA 1
ATOM 2749 C C . HIS A 1 344 ? -10.373 74.515 28.785 1.00 52.06 344 HIS A C 1
ATOM 2751 O O . HIS A 1 344 ? -11.155 73.593 28.582 1.00 52.06 344 HIS A O 1
ATOM 2757 N N . THR A 1 345 ? -9.529 74.572 29.816 1.00 41.50 345 THR A N 1
ATOM 2758 C CA . THR A 1 345 ? -9.760 74.133 31.206 1.00 41.50 345 THR A CA 1
ATOM 2759 C C . THR A 1 345 ? -8.619 74.665 32.046 1.00 41.50 345 THR A C 1
ATOM 2761 O O . THR A 1 345 ? -7.462 74.427 31.629 1.00 41.50 345 THR A O 1
#

InterPro domains:
  IPR007632 Anoctamin [PTHR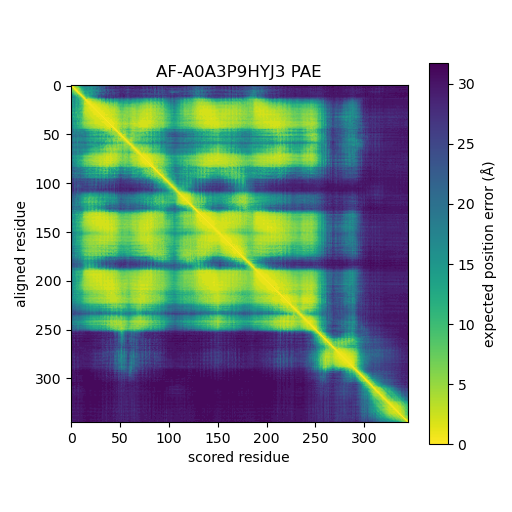12308] (13-271)
  IPR049452 Anoctamin, transmembrane domain [PF04547] (13-284)

Radius of gyration: 34.82 Å; Cα contacts (8 Å, |Δi|>4): 185; chains: 1; bounding box: 74×91×87 Å

Foldseek 3Di:
DVVVVVVLPPPDDDPQVSLLVVLVVVLVVVCCVLCVVLCCLQFPAQPQADDPPDGDDDPNDGGHHDDPVFSLVVSQVSLVCCLVVVLVVVLVVLVPDDDPPPPLPPDDPVVSVVVVVVVQVVFDEDPPCVVSVVVSVLLVLVLSCQQCCLSPVCSVVSSVVSVVSVVVSVVCCVVPRYDDDPDDDNPPVSVVVVSVVSNVNSVVNSVSSCVPRDCNVVQVCQLCPPFCVVVVNDPDDSCPCVVVVPDDDDDPPDPCVVADQDDPQDPPDDNVVSVVVNVVSNVVNCVVVVVDDDDDDDDDDDPPDPDDPPPVVVVVVVVVVVVVVVVVVVVVVVVVVVVVVPPDD

Mean predicted aligned error: 17.89 Å

Secondary structure (DSSP, 8-state):
-TTTGGGG--TTS-HHHHHHHHHHHHHHHHHHHHHHHHHIIIIITTTS--BTTB--EETTEEPP---TT-HHHHHHHHHHHHHHHHHHHHHHHHHTS----TTTTSS-HHHHHHHHHHHHHHSBP--HHHHHHHHHHHHHHHHHHHHTTTT-TTHHHHHHHHHHHHHHHHHHHHHHTB---------THHHHHHHHHHHHHHHHHHHHIIIIISTHHHHHHIIIIISTTTTT-TTS-TTTTHHHHHSPP---TTT-TT-PPPPP----S-HHHHHHHHHHHHHHHHHHTTSS----------TT----THHHHHHHHHHHHHHHHHHHHHHHHHHHHHHSSSS--

pLDDT: mean 70.92, std 17.83, range [30.05, 96.5]

Sequence (345 aa):
MKNFDQVCDNKSKSRSDREKTFTIMLFTFQFFTMFSSLFYIAFFLGRINGYPGNYVRIAGHRLEECHPSGCLTDLFIQMFVIMTLSQFFRNISEFTIPDKHSNCWNERCDDCLLKYWQDNYKLADTDDHSLFYEILKMVIQFSFTTLFVAAFPLAPLLALINNIGSIRLAAIRMVRLQRLLSNGFVSVGVWTNVLEAIGVLAVITNGLVIGITSDFIPRLVYQFGYGPCANGVTNTHCMSGYINSTLTMYTAAKNMEQFNPPSPLLLTGNLSVTWHRWEQRFQLYMTATGALEKDEKVKHIDPNVTHTCDSCMQKCSAVHNGATEKDTERLTRQKRNKASQGAHT